Protein 1YMT (pdb70)

Nearest PDB structures (foldseek):
  1ymt-assembly1_A  TM=1.004E+00  e=2.052E-32  Mus musculus
  1yp0-assembly1_A  TM=1.002E+00  e=5.417E-30  Mus musculus
  1zdt-assembly3_B-2  TM=9.795E-01  e=1.139E-28  Homo sapiens
  1yow-assembly1_A  TM=9.836E-01  e=2.755E-27  Homo sapiens
  1zdt-assembly3_A  TM=9.797E-01  e=1.177E-26  Homo sapiens

GO terms:
  GO:0005634 nucleus (C, IDA)
  GO:0000978 RNA polymerase II cis-regulatory region sequence-specific DNA binding (F, IDA)
  GO:0003682 chromatin binding (F, IDA)
  GO:0045893 positive regulation of DNA-templated transcription (P, IDA)
  GO:0045944 positive regulation of transcription by RNA polymerase II (P, IDA)
  GO:0051457 maintenance of protein location in nucleus (P, IDA)
  GO:0006355 regulation of DNA-templated transcription (P, IDA)
  GO:0006357 regulation of transcription by RNA polymerase II (P, IDA)
  GO:0030325 adrenal gland development (P, IGI)
  GO:0030154 cell differentiation (P, IGI)
  GO:0008584 male gonad development (P, IGI)
  GO:0001553 luteinization (P, IMP)
  GO:0042445 hormone metabolic process (P, IMP)
  GO:0009888 tissue development (P, IMP)
  GO:0045944 positive regulation of transcription by RNA polymerase II (P, IMP)
  GO:0030325 adrenal gland development (P, IMP)
  GO:0008584 male gonad development (P, IMP)
  GO:0005515 protein binding (F, IPI)
  GO:0005654 nucleoplasm (C, TAS)
  GO:0090575 RNA polymerase II transcription regulator complex (C, IDA)

CATH classification: 1.10.565.10

Foldseek 3Di:
DDDDDPDADPLLVQLVVLDDDLVVLLVVLVVVQPVADPVQSVLSSLLSVLVVVLVSQCPDDLSVPDDPVQLVVLCLQQSLLLSLLVQLVQQLVVPDLQWGAGSNRDIGGLVSCVVHPDDLVNVLVVLSSVLSVVCNVLVDDPSLSSLVSQLRSLVDQLVVDPPSVSSVVSNVSSLVSNVSNCCVPPVVSPCSSVVVVVSSVSSVVSSVSVLVVVVVCVVVVNHDPPRPVVVSSVD/DDDPVVVVVD

Organism: Mus musculus (NCBI:txid10090)

InterPro domains:
  IPR000536 Nuclear hormone receptor, ligand-binding domain [PF00104] (259-439)
  IPR000536 Nuclear hormone receptor, ligand-binding domain [PS51843] (223-460)
  IPR000536 Nuclear hormone receptor, ligand-binding domain [SM00430] (268-431)
  IPR001628 Zinc finger, nuclear hormone receptor-type [PF00105] (12-79)
  IPR001628 Zinc finger, nuclear hormone receptor-type [PR00047] (13-29)
  IPR001628 Zinc finger, nuclear hormone receptor-type [PR00047] (29-44)
  IPR001628 Zinc finger, nuclear hormone receptor-type [PR00047] (62-70)
  IPR001628 Zinc finger, nuclear hormone receptor-type [PR00047] (70-78)
  IPR001628 Zinc finger, nuclear hormone receptor-type [PS00031] (13-39)
  IPR001628 Zinc finger, nuclear hormone receptor-type [PS51030] (10-85)
  IPR001628 Zinc finger, nuclear hormone receptor-type [SM00399] (10-81)
  IPR001723 Nuclear hormone receptor [PR00398] (74-84)
  IPR001723 Nuclear hormone receptor [PR00398] (269-290)
  IPR001723 Nuclear hormone receptor [PR00398] (290-306)
  IPR001723 Nuclear hormone receptor [PR00398] (362-377)
  IPR001723 Nuclear hormone receptor [PR00398] (419-436)
  IPR013088 Zinc finger, NHR/GATA-type [G3DSA:3.30.50.10] (4-114)
  IPR016355 Nuclear hormone receptor family 5-like [PIRSF002530] (1-462)
  IPR016355 Nuclear hormone receptor family 5-like [PTHR24086] (8-461)
  IPR035500 Nuclear hormone receptor-like domain superfamily [G3DSA:1.10.565.10] (218-462)

Secondary structure (DSSP, 8-state):
---SSS---HHHHHHHHH---HHHHHHHHHHHH-----HHHHHHHHHHHHHHHHHHHHHSTTGGGS-HHHHHHHHHHHHHHHHHHHHHHHHHHH--TTEEE-TTS-EEEHHHHHHH--HHHHHHHHHHHHHHHHHHHTT--HHHHHHHHHHHHT-S-GGGSS-HHHHHHHHHHHHHHHHHHHHHH-TTSTTHHHHHHHHHHHHHHHHHHHHHHHHHHHHTT-SPTT-HHHHHHH-/---HHHHHH-

Sequence (245 aa):
GSSGGPNVPELILQLLQLEPEEDQQVRRARIVGCLQQPAPFSSLLCRMADQTFISSSIVDDWARRRCCMMMVFKELEVVADQMMTLLQNSWSELLVLDHIYRQVQQYGKEDDSSILLVTGQEVEELSTTVAVQAGSSLLHSSSLVLRAQELVLQLHALQLDRQEFVCLKFLLIILFSLDVKFLNNHHSLVKDDAQEKANAALLDDYTLSHYPHSGDDKFQQQLLLSLVEVRRALSSSMMQAKEEYLYHKHLGNNEMPRNNLLIEMLQARRPTILYALLSS

Structure (mmCIF, N/CA/C/O backbone):
data_1YMT
#
_entry.id   1YMT
#
_cell.length_a   73.853
_cell.length_b   73.853
_cell.length_c   117.014
_cell.angle_alpha   90.00
_cell.angle_beta   90.00
_cell.angle_gamma   90.00
#
_symmetry.space_group_name_H-M   'P 41 21 2'
#
loop_
_entity.id
_entity.type
_entity.pdbx_description
1 polymer 'Steroidogenic factor 1'
2 polymer 'Nuclear receptor 0B2'
3 non-polymer '1-CIS-9-OCTADECANOYL-2-CIS-9-HEXADECANOYL PHOSPHATIDYL GLYCEROL'
4 water water
#
loop_
_atom_site.group_PDB
_atom_site.id
_atom_site.type_symbol
_atom_site.label_atom_id
_atom_site.label_alt_id
_atom_site.label_comp_id
_atom_site.label_asym_id
_atom_site.label_entity_id
_atom_site.label_seq_id
_atom_site.pdbx_PDB_ins_code
_atom_site.Cartn_x
_atom_site.Cartn_y
_atom_site.Cartn_z
_atom_site.occupancy
_atom_site.B_iso_or_equiv
_atom_site.auth_seq_id
_atom_site.auth_comp_id
_atom_site.auth_asym_id
_atom_site.auth_atom_id
_atom_site.pdbx_PDB_model_num
ATOM 1 N N . GLY A 1 1 ? 83.486 2.980 40.914 1.00 38.81 217 GLY A N 1
ATOM 2 C CA . GLY A 1 1 ? 84.446 4.082 40.623 1.00 36.16 217 GLY A CA 1
ATOM 3 C C . GLY A 1 1 ? 83.796 5.412 40.931 1.00 39.03 217 GLY A C 1
ATOM 4 O O . GLY A 1 1 ? 82.587 5.501 41.150 1.00 40.75 217 GLY A O 1
ATOM 5 N N . SER A 1 2 ? 84.582 6.470 40.960 1.00 38.40 218 SER A N 1
ATOM 6 C CA . SER A 1 2 ? 84.026 7.770 41.259 1.00 37.42 218 SER A CA 1
ATOM 7 C C . SER A 1 2 ? 85.002 8.786 40.714 1.00 36.10 218 SER A C 1
ATOM 8 O O . SER A 1 2 ? 86.206 8.546 40.727 1.00 35.30 218 SER A O 1
ATOM 11 N N . SER A 1 3 ? 84.466 9.910 40.245 1.00 33.00 219 SER A N 1
ATOM 12 C CA . SER A 1 3 ? 85.259 10.985 39.650 1.00 30.14 219 SER A CA 1
ATOM 13 C C . SER A 1 3 ? 85.815 12.001 40.650 1.00 30.50 219 SER A C 1
ATOM 14 O O . SER A 1 3 ? 85.215 12.242 41.717 1.00 33.27 219 SER A O 1
ATOM 17 N N . GLY A 1 4 ? 86.975 12.565 40.316 1.00 26.89 220 GLY A N 1
ATOM 18 C CA . GLY A 1 4 ? 87.587 13.601 41.137 1.00 30.14 220 GLY A CA 1
ATOM 19 C C . GLY A 1 4 ? 87.937 13.251 42.568 1.00 31.96 220 GLY A C 1
ATOM 20 O O . GLY A 1 4 ? 88.452 12.196 42.855 1.00 28.06 220 GLY A O 1
ATOM 21 N N . GLY A 1 5 ? 87.664 14.155 43.497 1.00 33.54 221 GLY A N 1
ATOM 22 C CA . GLY A 1 5 ? 88.006 13.833 44.870 1.00 33.98 221 GLY A CA 1
ATOM 23 C C . GLY A 1 5 ? 89.504 13.826 45.110 1.00 32.05 221 GLY A C 1
ATOM 24 O O . GLY A 1 5 ? 90.255 14.555 44.468 1.00 31.28 221 GLY A O 1
ATOM 25 N N . PRO A 1 6 ? 89.984 12.988 46.028 1.00 33.71 222 PRO A N 1
ATOM 26 C CA . PRO A 1 6 ? 91.429 13.060 46.208 1.00 33.90 222 PRO A CA 1
ATOM 27 C C . PRO A 1 6 ? 92.214 12.235 45.211 1.00 30.61 222 PRO A C 1
ATOM 28 O O . PRO A 1 6 ? 91.657 11.449 44.441 1.00 28.36 222 PRO A O 1
ATOM 32 N N . ASN A 1 7 ? 93.518 12.457 45.204 1.00 29.22 223 ASN A N 1
ATOM 33 C CA . ASN A 1 7 ? 94.406 11.700 44.360 1.00 20.95 223 ASN A CA 1
ATOM 34 C C . ASN A 1 7 ? 94.232 11.927 42.844 1.00 20.59 223 ASN A C 1
ATOM 35 O O . ASN A 1 7 ? 94.242 10.984 42.081 1.00 21.37 223 ASN A O 1
ATOM 40 N N . VAL A 1 8 ? 94.073 13.180 42.426 1.00 17.95 224 VAL A N 1
ATOM 41 C CA . VAL A 1 8 ? 93.934 13.506 40.975 1.00 15.04 224 VAL A CA 1
ATOM 42 C C . VAL A 1 8 ? 95.274 14.052 40.510 1.00 14.93 224 VAL A C 1
ATOM 43 O O . VAL A 1 8 ? 95.835 14.946 41.119 1.00 15.82 224 VAL A O 1
ATOM 47 N N . PRO A 1 9 ? 95.842 13.561 39.398 1.00 14.57 225 PRO A N 1
ATOM 48 C CA . PRO A 1 9 ? 97.130 14.059 38.921 1.00 13.96 225 PRO A CA 1
ATOM 49 C C . PRO A 1 9 ? 97.085 15.575 38.731 1.00 12.60 225 PRO A C 1
ATOM 50 O O . PRO A 1 9 ? 96.092 16.133 38.244 1.00 13.18 225 PRO A O 1
ATOM 54 N N . GLU A 1 10 ? 98.216 16.193 39.020 1.00 14.22 226 GLU A N 1
ATOM 55 C CA . GLU A 1 10 ? 98.352 17.649 38.880 1.00 13.90 226 GLU A CA 1
ATOM 56 C C . GLU A 1 10 ? 97.929 18.145 37.492 1.00 13.02 226 GLU A C 1
ATOM 57 O O . GLU A 1 10 ? 97.221 19.140 37.402 1.00 12.84 226 GLU A O 1
ATOM 63 N N . LEU A 1 11 ? 98.359 17.473 36.426 1.00 12.95 227 LEU A N 1
ATOM 64 C CA . LEU A 1 11 ? 98.015 17.937 35.083 1.00 12.50 227 LEU A CA 1
ATOM 65 C C . LEU A 1 11 ? 96.519 18.028 34.906 1.00 11.10 227 LEU A C 1
ATOM 66 O O . LEU A 1 11 ? 96.008 18.971 34.307 1.00 11.51 227 LEU A O 1
ATOM 71 N N . ILE A 1 12 ? 95.792 17.034 35.392 1.00 10.41 228 ILE A N 1
ATOM 72 C CA . ILE A 1 12 ? 94.340 17.048 35.266 1.00 10.95 228 ILE A CA 1
ATOM 73 C C . ILE A 1 12 ? 93.692 18.169 36.075 1.00 11.18 228 ILE A C 1
ATOM 74 O O . ILE A 1 12 ? 92.776 18.832 35.606 1.00 11.20 228 ILE A O 1
ATOM 79 N N . LEU A 1 13 ? 94.172 18.366 37.313 1.00 11.96 229 LEU A N 1
ATOM 80 C CA . LEU A 1 13 ? 93.652 19.500 38.112 1.00 12.79 229 LEU A CA 1
ATOM 81 C C . LEU A 1 13 ? 93.893 20.830 37.392 1.00 12.08 229 LEU A C 1
ATOM 82 O O . LEU A 1 13 ? 93.005 21.690 37.415 1.00 13.53 229 LEU A O 1
ATOM 87 N N . GLN A 1 14 ? 95.046 20.974 36.762 1.00 12.16 230 GLN A N 1
ATOM 88 C CA . GLN A 1 14 ? 95.344 22.200 36.032 1.00 12.05 230 GLN A CA 1
ATOM 89 C C . GLN A 1 14 ? 94.426 22.338 34.843 1.00 11.78 230 GLN A C 1
ATOM 90 O O . GLN A 1 14 ? 93.881 23.422 34.566 1.00 12.63 230 GLN A O 1
ATOM 96 N N . LEU A 1 15 ? 94.235 21.238 34.077 1.00 10.28 231 LEU A N 1
ATOM 97 C CA . LEU A 1 15 ? 93.358 21.321 32.909 1.00 10.37 231 LEU A CA 1
ATOM 98 C C . LEU A 1 15 ? 91.930 21.634 33.295 1.00 10.22 231 LEU A C 1
ATOM 99 O O . LEU A 1 15 ? 91.227 22.351 32.560 1.00 11.68 231 LEU A O 1
ATOM 104 N N . LEU A 1 16 ? 91.451 21.138 34.419 1.00 10.75 232 LEU A N 1
ATOM 105 C CA . LEU A 1 16 ? 90.081 21.444 34.816 1.00 11.24 232 LEU A CA 1
ATOM 106 C C . LEU A 1 16 ? 89.928 22.945 35.065 1.00 12.65 232 LEU A C 1
ATOM 107 O O . LEU A 1 16 ? 88.854 23.486 34.798 1.00 14.37 232 LEU A O 1
ATOM 112 N N . GLN A 1 17 ? 90.995 23.587 35.527 1.00 12.48 233 GLN A N 1
ATOM 113 C CA . GLN A 1 17 ? 90.958 25.043 35.781 1.00 13.01 233 GLN A CA 1
ATOM 114 C C . GLN A 1 17 ? 90.881 25.824 34.524 1.00 14.68 233 GLN A C 1
ATOM 115 O O . GLN A 1 17 ? 90.510 27.018 34.551 1.00 17.39 233 GLN A O 1
ATOM 121 N N . LEU A 1 18 ? 91.206 25.233 33.382 1.00 13.43 234 LEU A N 1
ATOM 122 C CA . LEU A 1 18 ? 91.170 25.905 32.095 1.00 15.10 234 LEU A CA 1
ATOM 123 C C . LEU A 1 18 ? 89.981 25.536 31.224 1.00 16.29 234 LEU A C 1
ATOM 124 O O . LEU A 1 18 ? 89.840 26.092 30.126 1.00 17.65 234 LEU A O 1
ATOM 129 N N . GLU A 1 19 ? 89.132 24.605 31.674 1.00 16.05 235 GLU A N 1
ATOM 130 C CA . GLU A 1 19 ? 87.990 24.141 30.877 1.00 17.83 235 GLU A CA 1
ATOM 131 C C . GLU A 1 19 ? 86.689 24.857 31.258 1.00 24.09 235 GLU A C 1
ATOM 132 O O . GLU A 1 19 ? 86.095 24.576 32.312 1.00 23.23 235 GLU A O 1
ATOM 138 N N . PRO A 1 20 ? 86.170 25.696 30.358 1.00 25.21 236 PRO A N 1
ATOM 139 C CA . PRO A 1 20 ? 84.921 26.410 30.641 1.00 27.35 236 PRO A CA 1
ATOM 140 C C . PRO A 1 20 ? 83.745 25.445 30.724 1.00 29.08 236 PRO A C 1
ATOM 141 O O . PRO A 1 20 ? 83.759 24.360 30.111 1.00 22.99 236 PRO A O 1
ATOM 145 N N . GLU A 1 21 ? 82.733 25.809 31.509 1.00 28.84 237 GLU A N 1
ATOM 146 C CA . GLU A 1 21 ? 81.540 24.982 31.618 1.00 29.51 237 GLU A CA 1
ATOM 147 C C . GLU A 1 21 ? 80.810 25.091 30.262 1.00 28.56 237 GLU A C 1
ATOM 148 O O . GLU A 1 21 ? 80.933 26.085 29.568 1.00 24.76 237 GLU A O 1
ATOM 154 N N . GLU A 1 22 ? 80.085 24.050 29.880 1.00 29.91 238 GLU A N 1
ATOM 155 C CA . GLU A 1 22 ? 79.338 24.066 28.618 1.00 26.29 238 GLU A CA 1
ATOM 156 C C . GLU A 1 22 ? 78.445 25.344 28.486 1.00 29.78 238 GLU A C 1
ATOM 157 O O . GLU A 1 22 ? 78.425 26.027 27.435 1.00 27.29 238 GLU A O 1
ATOM 163 N N . ASP A 1 23 ? 77.754 25.699 29.581 1.00 31.45 239 ASP A N 1
ATOM 164 C CA . ASP A 1 23 ? 76.873 26.879 29.563 1.00 31.11 239 ASP A CA 1
ATOM 165 C C . ASP A 1 23 ? 77.564 28.161 29.118 1.00 27.55 239 ASP A C 1
ATOM 166 O O . ASP A 1 23 ? 76.989 28.993 28.420 1.00 28.74 239 ASP A O 1
ATOM 171 N N A GLN A 1 24 ? 78.820 28.331 29.509 0.50 26.56 240 GLN A N 1
ATOM 172 N N B GLN A 1 24 ? 78.819 28.311 29.506 0.50 27.50 240 GLN A N 1
ATOM 173 C CA A GLN A 1 24 ? 79.588 29.515 29.117 0.50 22.20 240 GLN A CA 1
ATOM 174 C CA B GLN A 1 24 ? 79.610 29.482 29.140 0.50 24.07 240 GLN A CA 1
ATOM 175 C C A GLN A 1 24 ? 80.046 29.514 27.644 0.50 25.20 240 GLN A C 1
ATOM 176 C C B GLN A 1 24 ? 80.047 29.506 27.660 0.50 26.22 240 GLN A C 1
ATOM 177 O O A GLN A 1 24 ? 80.154 30.563 27.005 0.50 24.86 240 GLN A O 1
ATOM 178 O O B GLN A 1 24 ? 80.129 30.561 27.033 0.50 25.83 240 GLN A O 1
ATOM 189 N N . VAL A 1 25 ? 80.363 28.349 27.101 1.00 26.79 241 VAL A N 1
ATOM 190 C CA . VAL A 1 25 ? 80.765 28.328 25.690 1.00 28.46 241 VAL A CA 1
ATOM 191 C C . VAL A 1 25 ? 79.520 28.617 24.819 1.00 21.66 241 VAL A C 1
ATOM 192 O O . VAL A 1 25 ? 79.580 29.309 23.820 1.00 21.26 241 VAL A O 1
ATOM 196 N N A ARG A 1 26 ? 78.401 28.032 25.232 0.50 21.94 242 ARG A N 1
ATOM 197 N N B ARG A 1 26 ? 78.402 28.032 25.225 0.50 22.38 242 ARG A N 1
ATOM 198 C CA A ARG A 1 26 ? 77.109 28.201 24.550 0.50 19.79 242 ARG A CA 1
ATOM 199 C CA B ARG A 1 26 ? 77.131 28.218 24.517 0.50 20.70 242 ARG A CA 1
ATOM 200 C C A ARG A 1 26 ? 76.807 29.690 24.403 0.50 21.49 242 ARG A C 1
ATOM 201 C C B ARG A 1 26 ? 76.811 29.701 24.397 0.50 21.86 242 ARG A C 1
ATOM 202 O O A ARG A 1 26 ? 76.557 30.196 23.316 0.50 21.78 242 ARG A O 1
ATOM 203 O O B ARG A 1 26 ? 76.548 30.216 23.317 0.50 22.04 242 ARG A O 1
ATOM 218 N N . ALA A 1 27 ? 76.849 30.396 25.529 1.00 23.40 243 ALA A N 1
ATOM 219 C CA . ALA A 1 27 ? 76.551 31.823 25.522 1.00 26.76 243 ALA A CA 1
ATOM 220 C C . ALA A 1 27 ? 77.489 32.577 24.591 1.00 24.75 243 ALA A C 1
ATOM 221 O O . ALA A 1 27 ? 77.086 33.411 23.796 1.00 26.31 243 ALA A O 1
ATOM 223 N N . ARG A 1 28 ? 78.767 32.241 24.666 1.00 28.70 244 ARG A N 1
ATOM 224 C CA . ARG A 1 28 ? 79.726 32.900 23.812 1.00 29.83 244 ARG A CA 1
ATOM 225 C C . ARG A 1 28 ? 79.461 32.677 22.298 1.00 31.17 244 ARG A C 1
ATOM 226 O O . ARG A 1 28 ? 79.504 33.607 21.508 1.00 29.52 244 ARG A O 1
ATOM 234 N N . ILE A 1 29 ? 79.191 31.436 21.890 1.00 26.44 245 ILE A N 1
ATOM 235 C CA . ILE A 1 29 ? 78.962 31.179 20.479 1.00 26.08 245 ILE A CA 1
ATOM 236 C C . ILE A 1 29 ? 77.639 31.694 19.954 1.00 25.80 245 ILE A C 1
ATOM 237 O O . ILE A 1 29 ? 77.570 32.174 18.832 1.00 27.64 245 ILE A O 1
ATOM 242 N N . VAL A 1 30 ? 76.588 31.575 20.756 1.00 25.21 246 VAL A N 1
ATOM 243 C CA . VAL A 1 30 ? 75.283 32.105 20.372 1.00 28.28 246 VAL A CA 1
ATOM 244 C C . VAL A 1 30 ? 75.474 33.617 20.153 1.00 29.11 246 VAL A C 1
ATOM 245 O O . VAL A 1 30 ? 74.962 34.166 19.208 1.00 29.23 246 VAL A O 1
ATOM 249 N N . GLY A 1 31 ? 76.276 34.243 21.009 1.00 30.41 247 GLY A N 1
ATOM 250 C CA . GLY A 1 31 ? 76.539 35.667 20.866 1.00 32.78 247 GLY A CA 1
ATOM 251 C C . GLY A 1 31 ? 77.296 35.962 19.582 1.00 35.17 247 GLY A C 1
ATOM 252 O O . GLY A 1 31 ? 76.912 36.860 18.832 1.00 37.19 247 GLY A O 1
ATOM 253 N N . CYS A 1 32 ? 78.369 35.212 19.313 1.00 34.86 248 CYS A N 1
ATOM 254 C CA . CYS A 1 32 ? 79.159 35.439 18.096 1.00 34.00 248 CYS A CA 1
ATOM 255 C C . CYS A 1 32 ? 78.335 35.178 16.822 1.00 34.40 248 CYS A C 1
ATOM 256 O O . CYS A 1 32 ? 78.636 35.739 15.779 1.00 37.88 248 CYS A O 1
ATOM 259 N N . LEU A 1 33 ? 77.297 34.340 16.896 1.00 33.39 249 LEU A N 1
ATOM 260 C CA . LEU A 1 33 ? 76.491 34.015 15.706 1.00 32.25 249 LEU A CA 1
ATOM 261 C C . LEU A 1 33 ? 75.365 34.947 15.263 1.00 35.23 249 LEU A C 1
ATOM 262 O O . LEU A 1 33 ? 75.145 35.122 14.057 1.00 37.23 249 LEU A O 1
ATOM 267 N N . GLN A 1 34 ? 74.629 35.509 16.218 1.00 35.03 250 GLN A N 1
ATOM 268 C CA . GLN A 1 34 ? 73.512 36.396 15.889 1.00 33.89 250 GLN A CA 1
ATOM 269 C C . GLN A 1 34 ? 74.019 37.820 15.727 1.00 35.31 250 GLN A C 1
ATOM 270 O O . GLN A 1 34 ? 75.057 38.172 16.300 1.00 38.23 250 GLN A O 1
ATOM 276 N N . GLN A 1 43 ? 61.905 23.341 10.206 1.00 35.88 259 GLN A N 1
ATOM 277 C CA . GLN A 1 43 ? 62.317 23.701 8.853 1.00 33.07 259 GLN A CA 1
ATOM 278 C C . GLN A 1 43 ? 63.641 23.007 8.499 1.00 32.47 259 GLN A C 1
ATOM 279 O O . GLN A 1 43 ? 64.217 22.232 9.302 1.00 35.08 259 GLN A O 1
ATOM 285 N N . PRO A 1 44 ? 64.145 23.275 7.284 1.00 29.87 260 PRO A N 1
ATOM 286 C CA . PRO A 1 44 ? 65.410 22.678 6.863 1.00 30.75 260 PRO A CA 1
ATOM 287 C C . PRO A 1 44 ? 66.506 23.194 7.795 1.00 30.38 260 PRO A C 1
ATOM 288 O O . PRO A 1 44 ? 66.435 24.308 8.323 1.00 27.25 260 PRO A O 1
ATOM 292 N N . ALA A 1 45 ? 67.547 22.386 7.963 1.00 30.18 261 ALA A N 1
ATOM 293 C CA . ALA A 1 45 ? 68.670 22.798 8.803 1.00 31.20 261 ALA A CA 1
ATOM 294 C C . ALA A 1 45 ? 69.376 23.955 8.059 1.00 31.50 261 ALA A C 1
ATOM 295 O O . ALA A 1 45 ? 69.566 23.903 6.840 1.00 29.10 261 ALA A O 1
ATOM 297 N N . PRO A 1 46 ? 69.744 25.020 8.782 1.00 29.21 262 PRO A N 1
ATOM 298 C CA . PRO A 1 46 ? 70.429 26.177 8.158 1.00 30.63 262 PRO A CA 1
ATOM 299 C C . PRO A 1 46 ? 71.924 25.862 7.996 1.00 26.11 262 PRO A C 1
ATOM 300 O O . PRO A 1 46 ? 72.711 26.147 8.910 1.00 23.82 262 PRO A O 1
ATOM 304 N N . PHE A 1 47 ? 72.289 25.283 6.857 1.00 25.51 263 PHE A N 1
ATOM 305 C CA . PHE A 1 47 ? 73.660 24.841 6.560 1.00 24.10 263 PHE A CA 1
ATOM 306 C C . PHE A 1 47 ? 74.790 25.845 6.817 1.00 23.34 263 PHE A C 1
ATOM 307 O O . PHE A 1 47 ? 75.773 25.514 7.523 1.00 19.46 263 PHE A O 1
ATOM 315 N N A SER A 1 48 ? 74.696 27.050 6.261 0.50 21.00 264 SER A N 1
ATOM 316 N N B SER A 1 48 ? 74.675 27.054 6.270 0.50 21.34 264 SER A N 1
ATOM 317 C CA A SER A 1 48 ? 75.754 28.030 6.479 0.50 20.86 264 SER A CA 1
ATOM 318 C CA B SER A 1 48 ? 75.712 28.060 6.477 0.50 21.80 264 SER A CA 1
ATOM 319 C C A SER A 1 48 ? 75.822 28.443 7.959 0.50 20.14 264 SER A C 1
ATOM 320 C C B SER A 1 48 ? 75.814 28.450 7.953 0.50 20.41 264 SER A C 1
ATOM 321 O O A SER A 1 48 ? 76.915 28.707 8.476 0.50 20.01 264 SER A O 1
ATOM 322 O O B SER A 1 48 ? 76.916 28.693 8.460 0.50 20.30 264 SER A O 1
ATOM 327 N N . LEU A 1 49 ? 74.690 28.504 8.655 1.00 20.50 265 LEU A N 1
ATOM 328 C CA . LEU A 1 49 ? 74.739 28.856 10.058 1.00 20.68 265 LEU A CA 1
ATOM 329 C C . LEU A 1 49 ? 75.452 27.748 10.848 1.00 18.61 265 LEU A C 1
ATOM 330 O O . LEU A 1 49 ? 76.207 28.056 11.793 1.00 17.71 265 LEU A O 1
ATOM 335 N N . LEU A 1 50 ? 75.231 26.493 10.472 1.00 17.77 266 LEU A N 1
ATOM 336 C CA . LEU A 1 50 ? 75.867 25.386 11.168 1.00 16.02 266 LEU A CA 1
ATOM 337 C C . LEU A 1 50 ? 77.357 25.379 10.871 1.00 16.16 266 LEU A C 1
ATOM 338 O O . LEU A 1 50 ? 78.179 25.043 11.735 1.00 13.82 266 LEU A O 1
ATOM 343 N N . CYS A 1 51 ? 77.749 25.780 9.675 1.00 14.90 267 CYS A N 1
ATOM 344 C CA . CYS A 1 51 ? 79.167 25.885 9.349 1.00 15.53 267 CYS A CA 1
ATOM 345 C C . CYS A 1 51 ? 79.774 26.990 10.203 1.00 14.95 267 CYS A C 1
ATOM 346 O O . CYS A 1 51 ? 80.909 26.829 10.721 1.00 14.43 267 CYS A O 1
ATOM 349 N N . ARG A 1 52 ? 79.075 28.120 10.371 1.00 14.64 268 ARG A N 1
ATOM 350 C CA . ARG A 1 52 ? 79.636 29.178 11.187 1.00 14.44 268 ARG A CA 1
ATOM 351 C C . ARG A 1 52 ? 79.730 28.725 12.642 1.00 13.07 268 ARG A C 1
ATOM 352 O O . ARG A 1 52 ? 80.685 29.078 13.355 1.00 14.39 268 ARG A O 1
ATOM 360 N N . MET A 1 53 ? 78.749 27.947 13.103 1.00 13.43 269 MET A N 1
ATOM 361 C CA . MET A 1 53 ? 78.763 27.412 14.453 1.00 12.57 269 MET A CA 1
ATOM 362 C C . MET A 1 53 ? 79.974 26.504 14.677 1.00 12.07 269 MET A C 1
ATOM 363 O O . MET A 1 53 ? 80.635 26.619 15.722 1.00 11.97 269 MET A O 1
ATOM 368 N N . ALA A 1 54 ? 80.284 25.664 13.710 1.00 12.43 270 ALA A N 1
ATOM 369 C CA . ALA A 1 54 ? 81.458 24.775 13.853 1.00 11.20 270 ALA A CA 1
ATOM 370 C C . ALA A 1 54 ? 82.765 25.584 13.853 1.00 11.20 270 ALA A C 1
ATOM 371 O O . ALA A 1 54 ? 83.678 25.303 14.622 1.00 11.21 270 ALA A O 1
ATOM 373 N N . ASP A 1 55 ? 82.841 26.618 12.990 1.00 11.20 271 ASP A N 1
ATOM 374 C CA . ASP A 1 55 ? 84.008 27.508 12.987 1.00 11.55 271 ASP A CA 1
ATOM 375 C C . ASP A 1 55 ? 84.178 28.178 14.351 1.00 11.49 271 ASP A C 1
ATOM 376 O O . ASP A 1 55 ? 85.289 28.223 14.877 1.00 11.59 271 ASP A O 1
ATOM 381 N N . GLN A 1 56 ? 83.083 28.659 14.930 1.00 11.42 272 GLN A N 1
ATOM 382 C CA . GLN A 1 56 ? 83.175 29.327 16.224 1.00 11.60 272 GLN A CA 1
ATOM 383 C C . GLN A 1 56 ? 83.558 28.368 17.314 1.00 11.78 272 GLN A C 1
ATOM 384 O O . GLN A 1 56 ? 84.225 28.728 18.269 1.00 11.53 272 GLN A O 1
ATOM 390 N N . THR A 1 57 ? 83.132 27.110 17.181 1.00 10.92 273 THR A N 1
ATOM 391 C CA . THR A 1 57 ? 83.530 26.105 18.174 1.00 10.12 273 THR A CA 1
ATOM 392 C C . THR A 1 57 ? 85.054 25.890 18.067 1.00 10.05 273 THR A C 1
ATOM 393 O O . THR A 1 57 ? 85.735 25.798 19.083 1.00 10.46 273 THR A O 1
ATOM 397 N N . PHE A 1 58 ? 85.589 25.822 16.858 1.00 9.93 274 PHE A N 1
ATOM 398 C CA . PHE A 1 58 ? 87.026 25.681 16.744 1.00 9.52 274 PHE A CA 1
ATOM 399 C C . PHE A 1 58 ? 87.753 26.913 17.297 1.00 10.16 274 PHE A C 1
ATOM 400 O O . PHE A 1 58 ? 88.795 26.762 17.918 1.00 10.04 274 PHE A O 1
ATOM 408 N N . ILE A 1 59 ? 87.215 28.116 17.070 1.00 11.33 275 ILE A N 1
ATOM 409 C CA . ILE A 1 59 ? 87.850 29.316 17.644 1.00 11.14 275 ILE A CA 1
ATOM 410 C C . ILE A 1 59 ? 87.914 29.168 19.179 1.00 11.08 275 ILE A C 1
ATOM 411 O O . ILE A 1 59 ? 88.927 29.502 19.807 1.00 12.00 275 ILE A O 1
ATOM 416 N N A SER A 1 60 ? 86.841 28.666 19.774 0.33 11.10 276 SER A N 1
ATOM 417 N N B SER A 1 60 ? 86.846 28.671 19.792 0.33 11.02 276 SER A N 1
ATOM 418 N N C SER A 1 60 ? 86.850 28.668 19.796 0.33 11.13 276 SER A N 1
ATOM 419 C CA A SER A 1 60 ? 86.806 28.455 21.218 0.33 12.10 276 SER A CA 1
ATOM 420 C CA B SER A 1 60 ? 86.860 28.476 21.242 0.33 12.03 276 SER A CA 1
ATOM 421 C CA C SER A 1 60 ? 86.881 28.495 21.249 0.33 12.23 276 SER A CA 1
ATOM 422 C C A SER A 1 60 ? 87.876 27.445 21.654 0.33 10.92 276 SER A C 1
ATOM 423 C C B SER A 1 60 ? 87.915 27.452 21.654 0.33 11.15 276 SER A C 1
ATOM 424 C C C SER A 1 60 ? 87.923 27.453 21.656 0.33 11.40 276 SER A C 1
ATOM 425 O O A SER A 1 60 ? 88.498 27.604 22.722 0.33 12.39 276 SER A O 1
ATOM 426 O O B SER A 1 60 ? 88.559 27.600 22.707 0.33 12.28 276 SER A O 1
ATOM 427 O O C SER A 1 60 ? 88.567 27.590 22.711 0.33 12.35 276 SER A O 1
ATOM 434 N N . ILE A 1 61 ? 88.104 26.415 20.831 1.00 11.26 277 ILE A N 1
ATOM 435 C CA . ILE A 1 61 ? 89.131 25.411 21.117 1.00 11.66 277 ILE A CA 1
ATOM 436 C C . ILE A 1 61 ? 90.529 26.025 20.998 1.00 10.01 277 ILE A C 1
ATOM 437 O O . ILE A 1 61 ? 91.420 25.732 21.802 1.00 10.86 277 ILE A O 1
ATOM 442 N N . VAL A 1 62 ? 90.735 26.884 19.991 1.00 10.20 278 VAL A N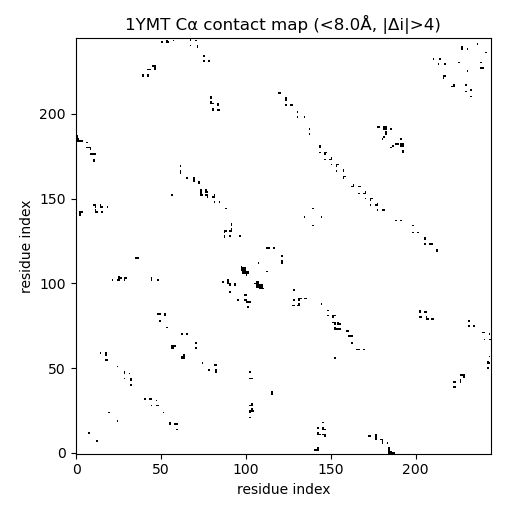 1
ATOM 443 C CA . VAL A 1 62 ? 92.035 27.539 19.859 1.00 11.16 278 VAL A CA 1
ATOM 444 C C . VAL A 1 62 ? 92.285 28.455 21.086 1.00 11.08 278 VAL A C 1
ATOM 445 O O . VAL A 1 62 ? 93.406 28.489 21.593 1.00 12.18 278 VAL A O 1
ATOM 449 N N A ASP A 1 63 ? 91.238 29.113 21.584 0.50 11.18 279 ASP A N 1
ATOM 450 N N B ASP A 1 63 ? 91.258 29.136 21.573 0.50 10.64 279 ASP A N 1
ATOM 451 C CA A ASP A 1 63 ? 91.399 29.973 22.779 0.50 11.87 279 ASP A CA 1
ATOM 452 C CA B ASP A 1 63 ? 91.467 29.985 22.765 0.50 10.40 279 ASP A CA 1
ATOM 453 C C A ASP A 1 63 ? 91.806 29.123 23.965 0.50 12.38 279 ASP A C 1
ATOM 454 C C B AS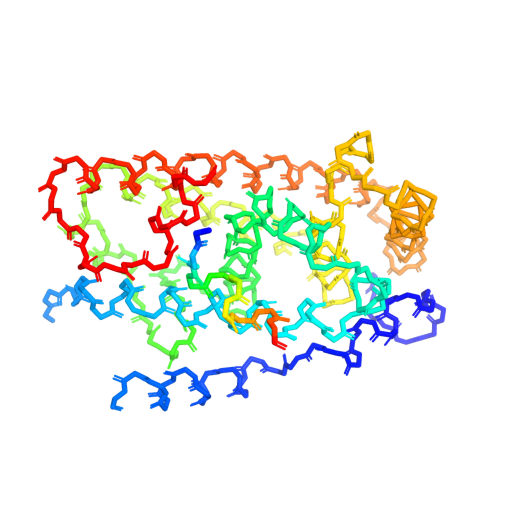P A 1 63 ? 91.781 29.138 23.996 0.50 11.76 279 ASP A C 1
ATOM 455 O O A ASP A 1 63 ? 92.702 29.526 24.737 0.50 13.50 279 ASP A O 1
ATOM 456 O O B ASP A 1 63 ? 92.564 29.572 24.859 0.50 13.62 279 ASP A O 1
ATOM 465 N N . TRP A 1 64 ? 91.201 27.938 24.122 1.00 11.67 280 TRP A N 1
ATOM 466 C CA . TRP A 1 64 ? 91.564 27.019 25.202 1.00 11.08 280 TRP A CA 1
ATOM 467 C C . TRP A 1 64 ? 93.042 26.599 25.031 1.00 11.27 280 TRP A C 1
ATOM 468 O O . TRP A 1 64 ? 93.838 26.650 25.988 1.00 11.69 280 TRP A O 1
ATOM 479 N N . ALA A 1 65 ? 93.449 26.216 23.818 1.00 10.82 281 ALA A N 1
ATOM 480 C CA . ALA A 1 65 ? 94.809 25.759 23.624 1.00 11.40 281 ALA A CA 1
ATOM 481 C C . ALA A 1 65 ? 95.820 26.832 23.980 1.00 12.63 281 ALA A C 1
ATOM 482 O O . ALA A 1 65 ? 96.846 26.550 24.606 1.00 12.32 281 ALA A O 1
ATOM 484 N N A ARG A 1 66 ? 95.516 28.059 23.572 0.50 12.67 282 ARG A N 1
ATOM 485 N N B ARG A 1 66 ? 95.545 28.060 23.554 0.50 12.97 282 ARG A N 1
ATOM 486 C CA A ARG A 1 66 ? 96.364 29.224 23.854 0.50 14.08 282 ARG A CA 1
ATOM 487 C CA B ARG A 1 66 ? 96.441 29.190 23.842 0.50 14.31 282 ARG A CA 1
ATOM 488 C C A ARG A 1 66 ? 96.679 29.376 25.326 0.50 13.40 282 ARG A C 1
ATOM 489 C C B ARG A 1 66 ? 96.684 29.388 25.333 0.50 13.86 282 ARG A C 1
ATOM 490 O O A ARG A 1 66 ? 97.778 29.873 25.688 0.50 16.73 282 ARG A O 1
ATOM 491 O O B ARG A 1 66 ? 97.746 29.940 25.717 0.50 15.80 282 ARG A O 1
ATOM 506 N N . ARG A 1 67 ? 95.733 29.030 26.184 1.00 13.77 283 ARG A N 1
ATOM 507 C CA . ARG A 1 67 ? 95.927 29.167 27.633 1.00 15.58 283 ARG A CA 1
ATOM 508 C C . ARG A 1 67 ? 96.568 27.963 28.313 1.00 15.05 283 ARG A C 1
ATOM 509 O O . ARG A 1 67 ? 96.967 28.012 29.472 1.00 14.17 283 ARG A O 1
ATOM 517 N N A CYS A 1 68 ? 96.657 26.816 27.620 0.50 13.16 284 CYS A N 1
ATOM 518 N N B CYS A 1 68 ? 96.657 26.816 27.620 0.50 13.16 284 CYS A N 1
ATOM 519 C CA A CYS A 1 68 ? 97.187 25.613 28.257 0.50 11.55 284 CYS A CA 1
ATOM 520 C CA B CYS A 1 68 ? 97.187 25.613 28.257 0.50 11.55 284 CYS A CA 1
ATOM 521 C C A CYS A 1 68 ? 98.629 25.638 28.580 0.50 12.47 284 CYS A C 1
ATOM 522 C C B CYS A 1 68 ? 98.629 25.638 28.580 0.50 12.47 284 CYS A C 1
ATOM 523 O O A CYS A 1 68 ? 99.446 26.203 27.854 0.50 12.53 284 CYS A O 1
ATOM 524 O O B CYS A 1 68 ? 99.446 26.203 27.854 0.50 12.53 284 CYS A O 1
ATOM 529 N N A MET A 1 69 ? 98.950 24.907 29.641 0.33 13.12 285 MET A N 1
ATOM 530 N N B MET A 1 69 ? 98.950 24.907 29.641 0.33 13.12 285 MET A N 1
ATOM 531 N N C MET A 1 69 ? 98.950 24.907 29.641 0.33 13.12 285 MET A N 1
ATOM 532 C CA A MET A 1 69 ? 100.314 24.719 30.033 0.33 13.82 285 MET A CA 1
ATOM 533 C CA B MET A 1 69 ? 100.314 24.719 30.033 0.33 13.82 285 MET A CA 1
ATOM 534 C CA C MET A 1 69 ? 100.284 24.680 30.026 0.33 15.36 285 MET A CA 1
ATOM 535 C C A MET A 1 69 ? 100.995 24.083 28.817 0.33 14.13 285 MET A C 1
ATOM 536 C C B MET A 1 69 ? 100.995 24.083 28.817 0.33 14.13 285 MET A C 1
ATOM 537 C C C MET A 1 69 ? 100.995 24.083 28.817 0.33 14.13 285 MET A C 1
ATOM 538 O O A MET A 1 69 ? 100.357 23.362 28.008 0.33 14.46 285 MET A O 1
ATOM 539 O O B MET A 1 69 ? 100.357 23.362 28.008 0.33 14.46 285 MET A O 1
ATOM 540 O O C MET A 1 69 ? 100.357 23.362 28.008 0.33 14.46 285 MET A O 1
ATOM 553 N N . VAL A 1 70 ? 102.287 24.352 28.716 1.00 15.90 286 VAL A N 1
ATOM 554 C CA . VAL A 1 70 ? 103.156 23.882 27.636 1.00 14.90 286 VAL A CA 1
ATOM 555 C C . VAL A 1 70 ? 102.819 24.593 26.329 1.00 14.38 286 VAL A C 1
ATOM 556 O O . VAL A 1 70 ? 103.654 25.311 25.759 1.00 15.13 286 VAL A O 1
ATOM 560 N N . PHE A 1 71 ? 101.596 24.458 25.821 1.00 13.42 287 PHE A N 1
ATOM 561 C CA . PHE A 1 71 ? 101.254 25.070 24.547 1.00 13.67 287 PHE A CA 1
ATOM 562 C C . PHE A 1 71 ? 101.558 26.576 24.581 1.00 13.21 287 PHE A C 1
ATOM 563 O O . PHE A 1 71 ? 102.054 27.147 23.594 1.00 13.19 287 PHE A O 1
ATOM 571 N N . LYS A 1 72 ? 101.234 27.230 25.703 1.00 13.82 288 LYS A N 1
ATOM 572 C CA . LYS A 1 72 ? 101.422 28.680 25.845 1.00 14.04 288 LYS A CA 1
ATOM 573 C C . LYS A 1 72 ? 102.899 29.069 25.817 1.00 16.07 288 LYS A C 1
ATOM 574 O O . LYS A 1 72 ? 103.184 30.267 25.613 1.00 19.96 288 LYS A O 1
ATOM 580 N N . GLU A 1 73 ? 103.814 28.122 26.012 1.00 16.40 289 GLU A N 1
ATOM 581 C CA . GLU A 1 73 ? 105.256 28.419 25.953 1.00 17.74 289 GLU A CA 1
ATOM 582 C C . GLU A 1 73 ? 105.870 28.191 24.573 1.00 20.43 289 GLU A C 1
ATOM 583 O O . GLU A 1 73 ? 107.060 28.481 24.360 1.00 22.33 289 GLU A O 1
ATOM 589 N N . LEU A 1 74 ? 105.100 27.645 23.631 1.00 16.06 290 LEU A N 1
ATOM 590 C CA . LEU A 1 74 ? 105.622 27.361 22.299 1.00 15.39 290 LEU A CA 1
ATOM 591 C C . LEU A 1 74 ? 105.536 28.552 21.379 1.00 16.45 290 LEU A C 1
ATOM 592 O O . LEU A 1 74 ? 104.667 29.407 21.527 1.00 18.54 290 LEU A O 1
ATOM 597 N N . GLU A 1 75 ? 106.469 28.612 20.428 1.00 16.61 291 GLU A N 1
ATOM 598 C CA . GLU A 1 75 ? 106.417 29.641 19.409 1.00 18.84 291 GLU A CA 1
ATOM 599 C C . GLU A 1 75 ? 105.224 29.357 18.486 1.00 15.71 291 GLU A C 1
ATOM 600 O O . GLU A 1 75 ? 104.735 28.206 18.393 1.00 15.12 291 GLU A O 1
ATOM 606 N N A VAL A 1 76 ? 104.787 30.371 17.767 0.50 15.04 292 VAL A N 1
ATOM 607 N N B VAL A 1 76 ? 104.779 30.369 17.770 0.50 15.12 292 VAL A N 1
ATOM 608 C CA A VAL A 1 76 ? 103.639 30.256 16.911 0.50 14.86 292 VAL A CA 1
ATOM 609 C CA B VAL A 1 76 ? 103.631 30.235 16.916 0.50 14.98 292 VAL A CA 1
ATOM 610 C C A VAL A 1 76 ? 103.735 29.171 15.862 0.50 14.91 292 VAL A C 1
ATOM 611 C C B VAL A 1 76 ? 103.732 29.168 15.856 0.50 15.14 292 VAL A C 1
ATOM 612 O O A VAL A 1 76 ? 102.724 28.528 15.573 0.50 15.66 292 VAL A O 1
ATOM 613 O O B VAL A 1 76 ? 102.719 28.537 15.547 0.50 15.66 292 VAL A O 1
ATOM 620 N N . ALA A 1 77 ? 104.916 28.917 15.293 1.00 15.66 293 ALA A N 1
ATOM 621 C CA . ALA A 1 77 ? 105.026 27.902 14.259 1.00 14.89 293 ALA A CA 1
ATOM 622 C C . ALA A 1 77 ? 104.690 26.528 14.869 1.00 13.49 293 ALA A C 1
ATOM 62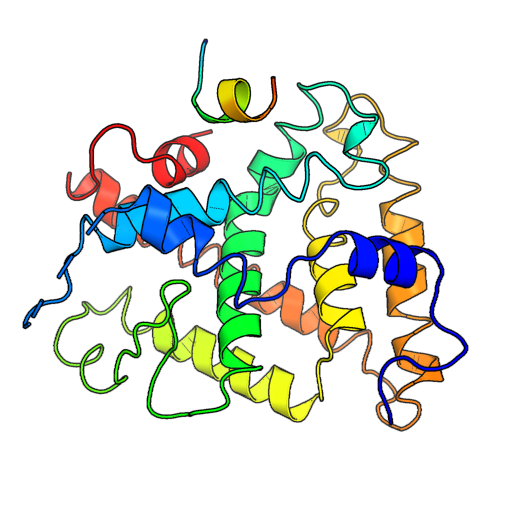3 O O . ALA A 1 77 ? 103.984 25.727 14.226 1.00 14.34 293 ALA A O 1
ATOM 625 N N . ASP A 1 78 ? 105.199 26.251 16.067 1.00 13.04 294 ASP A N 1
ATOM 626 C CA . ASP A 1 78 ? 104.885 24.973 16.715 1.00 13.76 294 ASP A CA 1
ATOM 627 C C . ASP A 1 78 ? 103.388 24.916 17.091 1.00 13.59 294 ASP A C 1
ATOM 628 O O . ASP A 1 78 ? 102.753 23.855 16.900 1.00 11.81 294 ASP A O 1
ATOM 633 N N . GLN A 1 79 ? 102.827 26.022 17.573 1.00 12.04 295 GLN A N 1
ATOM 634 C CA . GLN A 1 79 ? 101.416 26.033 17.918 1.00 12.38 295 GLN A CA 1
ATOM 635 C C . GLN A 1 79 ? 100.571 25.731 16.687 1.00 12.59 295 GLN A C 1
ATOM 636 O O . GLN A 1 79 ? 99.589 24.965 16.748 1.00 12.24 295 GLN A O 1
ATOM 642 N N A MET A 1 80 ? 100.893 26.333 15.545 0.50 12.71 296 MET A N 1
ATOM 643 N N B MET A 1 80 ? 100.910 26.319 15.549 0.50 12.45 296 MET A N 1
ATOM 644 C CA A MET A 1 80 ? 100.117 26.100 14.337 0.50 11.86 296 MET A CA 1
ATOM 645 C CA B MET A 1 80 ? 100.141 26.101 14.345 0.50 11.09 296 MET A CA 1
ATOM 646 C C A MET A 1 80 ? 100.215 24.658 13.897 0.50 12.83 296 MET A C 1
ATOM 647 C C B MET A 1 80 ? 100.221 24.665 13.893 0.50 12.46 296 MET A C 1
ATOM 648 O O A MET A 1 80 ? 99.216 24.072 13.522 0.50 13.08 296 MET A O 1
ATOM 649 O O B MET A 1 80 ? 99.215 24.087 13.516 0.50 12.94 296 MET A O 1
ATOM 658 N N . THR A 1 81 ? 101.419 24.089 13.906 1.00 12.24 297 THR A N 1
ATOM 659 C CA . THR A 1 81 ? 101.556 22.715 13.480 1.00 11.45 297 THR A CA 1
ATOM 660 C C . THR A 1 81 ? 100.743 21.768 14.375 1.00 11.31 297 THR A C 1
ATOM 661 O O . THR A 1 81 ? 100.120 20.824 13.869 1.00 11.10 297 THR A O 1
ATOM 665 N N . LEU A 1 82 ? 100.781 22.003 15.679 1.00 10.88 298 LEU A N 1
ATOM 666 C CA . LEU A 1 82 ? 99.991 21.147 16.576 1.00 10.93 298 LEU A CA 1
ATOM 667 C C . LEU A 1 82 ? 98.497 21.246 16.259 1.00 10.29 298 LEU A C 1
ATOM 668 O O . LEU A 1 82 ? 97.816 20.216 16.194 1.00 10.21 298 LEU A O 1
ATOM 673 N N . LEU A 1 83 ? 97.990 22.468 16.064 1.00 9.84 299 LEU A N 1
ATOM 674 C CA . LEU A 1 83 ? 96.563 22.625 15.783 1.00 11.01 299 LEU A CA 1
ATOM 675 C C . LEU A 1 83 ? 96.207 22.089 14.406 1.00 11.75 299 LEU A C 1
ATOM 676 O O . LEU A 1 83 ? 95.095 21.553 14.196 1.00 11.16 299 LEU A O 1
ATOM 681 N N . GLN A 1 84 ? 97.121 22.203 13.438 1.00 11.32 300 GLN A N 1
ATOM 682 C CA . GLN A 1 84 ? 96.882 21.665 12.111 1.00 11.11 300 GLN A CA 1
ATOM 683 C C . GLN A 1 84 ? 96.760 20.154 12.139 1.00 11.67 300 GLN A C 1
ATOM 684 O O . GLN A 1 84 ? 96.081 19.587 11.267 1.00 12.84 300 GLN A O 1
ATOM 690 N N . ASN A 1 85 ? 97.364 19.493 13.106 1.00 11.68 301 ASN A N 1
ATOM 691 C CA . ASN A 1 85 ? 97.285 18.045 13.229 1.00 10.94 301 ASN A CA 1
ATOM 692 C C . ASN A 1 85 ? 96.155 17.572 14.101 1.00 12.80 301 ASN A C 1
ATOM 693 O O . ASN A 1 85 ? 95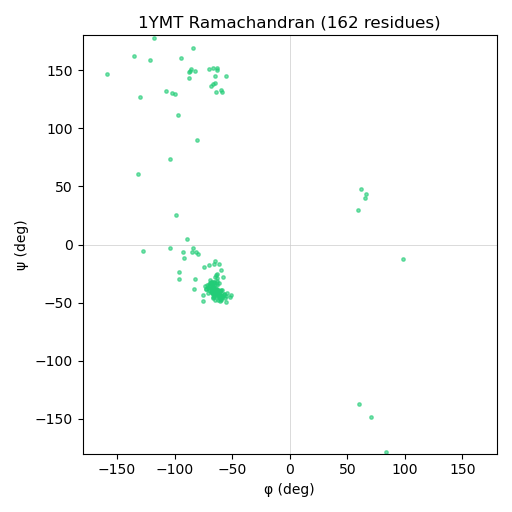.879 16.383 14.074 1.00 16.43 301 ASN A O 1
ATOM 698 N N . SER A 1 86 ? 95.488 18.452 14.852 1.00 10.46 302 SER A N 1
ATOM 699 C CA . SER A 1 86 ? 94.499 18.011 15.841 1.00 10.46 302 SER A CA 1
ATOM 700 C C . SER A 1 86 ? 93.145 18.647 15.747 1.00 9.88 302 SER A C 1
ATOM 701 O O . SER A 1 86 ? 92.241 18.250 16.480 1.00 10.40 302 SER A O 1
ATOM 704 N N . TRP A 1 87 ? 92.953 19.633 14.873 1.00 9.61 303 TRP A N 1
ATOM 705 C CA . TRP A 1 87 ? 91.697 20.375 14.848 1.00 9.50 303 TRP A CA 1
ATOM 706 C C . TRP A 1 87 ? 90.456 19.515 14.692 1.00 9.04 303 TRP A C 1
ATOM 707 O O . TRP A 1 87 ? 89.452 19.716 15.395 1.00 9.25 303 TRP A O 1
ATOM 718 N N . SER A 1 88 ? 90.506 18.558 13.782 1.00 8.71 304 SER A N 1
ATOM 719 C CA . SER A 1 88 ? 89.304 17.786 13.531 1.00 9.28 304 SER A CA 1
ATOM 720 C C . SER A 1 88 ? 89.008 16.828 14.674 1.00 9.17 304 SER A C 1
ATOM 721 O O . SER A 1 88 ? 87.842 16.655 15.053 1.00 9.50 304 SER A O 1
ATOM 724 N N . GLU A 1 89 ? 90.054 16.256 15.223 1.00 8.88 305 GLU A N 1
ATOM 725 C CA . GLU A 1 89 ? 89.864 15.353 16.388 1.00 9.40 305 GLU A CA 1
ATOM 726 C C . GLU A 1 89 ? 89.368 16.086 17.612 1.00 8.48 305 GLU A C 1
ATOM 727 O O . GLU A 1 89 ? 88.500 15.572 18.341 1.00 8.50 305 GLU A O 1
ATOM 733 N N . LEU A 1 90 ? 89.843 17.323 17.822 1.00 8.68 306 LEU A N 1
ATOM 734 C CA . LEU A 1 90 ? 89.345 18.124 18.958 1.00 8.54 306 LEU A CA 1
ATOM 735 C C . LEU A 1 90 ? 87.874 18.473 18.745 1.00 8.52 306 LEU A C 1
ATOM 736 O O . LEU A 1 90 ? 87.097 18.422 19.694 1.00 8.67 306 LEU A O 1
ATOM 741 N N . LEU A 1 91 ? 87.486 18.832 17.534 1.00 7.80 307 LEU A N 1
ATOM 742 C CA . LEU A 1 91 ? 86.087 19.123 17.265 1.00 8.66 307 LEU A CA 1
ATOM 743 C C . LEU A 1 91 ? 85.208 17.889 17.446 1.00 8.53 307 LEU A C 1
ATOM 744 O O . LEU A 1 91 ? 84.092 17.988 17.998 1.00 9.51 307 LEU A O 1
ATOM 749 N N . VAL A 1 92 ? 85.670 16.726 16.988 1.00 8.52 308 VAL A N 1
ATOM 750 C CA . VAL A 1 92 ? 84.886 15.496 17.143 1.00 8.59 308 VAL A CA 1
ATOM 751 C C . VAL A 1 92 ? 84.789 15.151 18.630 1.00 8.31 308 VAL A C 1
ATOM 752 O O . VAL A 1 92 ? 83.697 14.857 19.120 1.00 8.71 308 VAL A O 1
ATOM 756 N N . LEU A 1 93 ? 85.894 15.209 19.365 1.00 8.76 309 LEU A N 1
ATOM 757 C CA . LEU A 1 93 ? 85.823 14.884 20.788 1.00 9.98 309 LEU A CA 1
ATOM 758 C C . LEU A 1 93 ? 84.882 15.837 21.516 1.00 9.39 309 LEU A C 1
ATOM 759 O O . LEU A 1 93 ? 84.098 15.408 22.392 1.00 9.69 309 LEU A O 1
ATOM 764 N N . ASP A 1 94 ? 84.911 17.130 21.178 1.00 9.42 310 ASP A N 1
ATOM 765 C CA . ASP A 1 94 ? 84.012 18.100 21.798 1.00 9.73 310 ASP A CA 1
ATOM 766 C C . ASP A 1 94 ? 82.545 17.712 21.538 1.00 9.66 310 ASP A C 1
ATOM 767 O O . ASP A 1 94 ? 81.733 17.735 22.488 1.00 10.68 310 ASP A O 1
ATOM 772 N N . HIS A 1 95 ? 82.202 17.327 20.315 1.00 9.50 311 HIS A N 1
ATOM 773 C CA . HIS A 1 95 ? 80.848 16.945 19.986 1.00 9.61 311 HIS A CA 1
ATOM 774 C C . HIS A 1 95 ? 80.463 15.668 20.749 1.00 9.37 311 HIS A C 1
ATOM 775 O O . HIS A 1 95 ? 79.358 15.579 21.320 1.00 10.40 311 HIS A O 1
ATOM 782 N N . ILE A 1 96 ? 81.352 14.697 20.756 1.00 9.39 312 ILE A N 1
ATOM 783 C CA . ILE A 1 96 ? 81.109 13.398 21.404 1.00 9.61 312 ILE A CA 1
ATOM 784 C C . ILE A 1 96 ? 80.865 13.609 22.916 1.00 9.67 312 ILE A C 1
ATOM 785 O O . ILE A 1 96 ? 79.904 13.078 23.488 1.00 9.98 312 ILE A O 1
ATOM 790 N N . TYR A 1 97 ? 81.713 14.374 23.595 1.00 9.63 313 TYR A N 1
ATOM 791 C CA . TYR A 1 97 ? 81.543 14.573 25.037 1.00 10.48 313 TYR A CA 1
ATOM 792 C C . TYR A 1 97 ? 80.256 15.321 25.332 1.00 10.50 313 TYR A C 1
ATOM 793 O O . TYR A 1 97 ? 79.570 15.020 26.332 1.00 11.29 313 TYR A O 1
ATOM 802 N N . ARG A 1 98 ? 79.928 16.306 24.498 1.00 10.83 314 ARG A N 1
ATOM 803 C CA . ARG A 1 98 ? 78.663 17.025 24.692 1.00 11.70 314 ARG A CA 1
ATOM 804 C C . ARG A 1 98 ? 77.524 15.973 24.664 1.00 11.25 314 ARG A C 1
ATOM 805 O O . ARG A 1 98 ? 76.575 16.089 25.464 1.00 12.55 314 ARG A O 1
ATOM 813 N N . GLN A 1 99 ? 77.567 15.002 23.749 1.00 10.74 315 GLN A N 1
ATOM 814 C CA . GLN A 1 99 ? 76.501 13.968 23.702 1.00 10.77 315 GLN A CA 1
ATOM 815 C C . GLN A 1 99 ? 76.534 13.064 24.919 1.00 11.32 315 GLN A C 1
ATOM 816 O O . GLN A 1 99 ? 75.462 12.668 25.417 1.00 12.68 315 GLN A O 1
ATOM 822 N N . VAL A 1 100 ? 77.706 12.730 25.409 1.00 11.57 316 VAL A N 1
ATOM 823 C CA . VAL A 1 100 ? 77.812 11.864 26.588 1.00 12.53 316 VAL A CA 1
ATOM 824 C C . VAL A 1 100 ? 77.122 12.558 27.770 1.00 13.24 316 VAL A C 1
ATOM 825 O O . VAL A 1 100 ? 76.353 11.903 28.528 1.00 16.09 316 VAL A O 1
ATOM 829 N N A GLN A 1 101 ? 77.343 13.837 27.944 0.50 12.47 317 GLN A N 1
ATOM 830 N N B GLN A 1 101 ? 77.343 13.837 27.944 0.50 12.47 317 GLN A N 1
ATOM 831 C CA A GLN A 1 101 ? 76.739 14.603 29.034 0.50 15.08 317 GLN A CA 1
ATOM 832 C CA B GLN A 1 101 ? 76.739 14.603 29.034 0.50 15.08 317 GLN A CA 1
ATOM 833 C C A GLN A 1 101 ? 75.204 14.796 28.838 0.50 15.70 317 GLN A C 1
ATOM 834 C C B GLN A 1 101 ? 75.204 14.796 28.838 0.50 15.70 317 GLN A C 1
ATOM 835 O O A GLN A 1 101 ? 74.418 14.844 29.800 0.50 15.84 317 GLN A O 1
ATOM 836 O O B GLN A 1 101 ? 74.418 14.844 29.800 0.50 15.84 317 GLN A O 1
ATOM 847 N N . TYR A 1 102 ? 74.793 14.963 27.590 1.00 14.47 318 TYR A N 1
ATOM 848 C CA . TYR A 1 102 ? 73.383 15.166 27.210 1.00 14.96 318 TYR A CA 1
ATOM 849 C C . TYR A 1 102 ? 72.549 13.941 27.499 1.00 15.92 318 TYR A C 1
ATOM 850 O O . TYR A 1 102 ? 71.378 14.054 27.978 1.00 17.51 318 TYR A O 1
ATOM 859 N N . GLY A 1 103 ? 73.043 12.776 27.181 1.00 14.71 319 GLY A N 1
ATOM 860 C CA . GLY A 1 103 ? 72.339 11.551 27.552 1.00 17.33 319 GLY A CA 1
ATOM 861 C C . GLY A 1 103 ? 70.992 11.257 26.932 1.00 19.69 319 GLY A C 1
ATOM 862 O O . GLY A 1 103 ? 70.076 10.780 27.640 1.00 22.50 319 GLY A O 1
ATOM 863 N N . LYS A 1 104 ? 70.821 11.536 25.645 1.00 18.36 320 LYS A N 1
ATOM 864 C CA . LYS A 1 104 ? 69.557 11.238 24.960 1.00 19.55 320 LYS A CA 1
ATOM 865 C C . LYS A 1 104 ? 69.907 10.478 23.682 1.00 19.07 320 LYS A C 1
ATOM 866 O O . LYS A 1 104 ? 70.711 10.951 22.848 1.00 20.34 320 LYS A O 1
ATOM 872 N N . GLU A 1 105 ? 69.308 9.322 23.455 1.00 20.37 321 GLU A N 1
ATOM 873 C CA . GLU A 1 105 ? 69.645 8.560 22.263 1.00 20.90 321 GLU A CA 1
ATOM 874 C C . GLU A 1 105 ? 68.894 8.928 21.006 1.00 19.38 321 GLU A C 1
ATOM 875 O O . GLU A 1 105 ? 69.282 8.514 19.921 1.00 23.28 321 GLU A O 1
ATOM 881 N N A ASP A 1 106 ? 67.827 9.702 21.124 0.50 17.26 322 ASP A N 1
ATOM 882 N N B ASP A 1 106 ? 67.832 9.706 21.129 0.50 18.26 322 ASP A N 1
ATOM 883 C CA A ASP A 1 106 ? 67.064 10.019 19.916 0.50 16.56 322 ASP A CA 1
ATOM 884 C CA B ASP A 1 106 ? 67.067 10.025 19.926 0.50 18.10 322 ASP A CA 1
ATOM 885 C C A ASP A 1 106 ? 67.322 11.414 19.374 0.50 16.54 322 ASP A C 1
ATOM 886 C C B ASP A 1 106 ? 67.326 11.412 19.361 0.50 17.50 322 ASP A C 1
ATOM 887 O O A ASP A 1 106 ? 66.686 11.854 18.406 0.50 16.81 322 ASP A O 1
ATOM 888 O O B ASP A 1 106 ? 66.705 11.818 18.372 0.50 17.54 322 ASP A O 1
ATOM 897 N N A SER A 1 107 ? 68.270 12.119 19.983 0.50 15.43 323 SER A N 1
ATOM 898 N N B SER A 1 107 ? 68.250 12.146 19.975 0.50 15.60 323 SER A N 1
ATOM 899 C CA A SER A 1 107 ? 68.586 13.464 19.522 0.50 14.34 323 SER A CA 1
ATOM 900 C CA B SER A 1 107 ? 68.579 13.478 19.479 0.50 13.46 323 SER A CA 1
ATOM 901 C C A SER A 1 107 ? 70.044 13.779 19.776 0.50 12.83 323 SER A C 1
ATOM 902 C C B SER A 1 107 ? 70.031 13.789 19.775 0.50 12.53 323 SER A C 1
ATOM 903 O O A SER A 1 107 ? 70.706 13.060 20.527 0.50 15.37 323 SER A O 1
ATOM 904 O O B SER A 1 107 ? 70.672 13.089 20.562 0.50 15.03 323 SER A O 1
ATOM 909 N N . ILE A 1 108 ? 70.522 14.843 19.133 1.00 13.89 324 ILE A N 1
ATOM 910 C CA . ILE A 1 108 ? 71.885 15.312 19.403 1.00 12.60 324 ILE A CA 1
ATOM 911 C C . ILE A 1 108 ? 71.783 16.760 19.850 1.00 13.10 324 ILE A C 1
ATOM 912 O O . ILE A 1 108 ? 70.881 17.520 19.441 1.00 14.55 324 ILE A O 1
ATOM 917 N N . LEU A 1 109 ? 72.668 17.139 20.764 1.00 11.58 325 LEU A N 1
ATOM 918 C CA . LEU A 1 109 ? 72.723 18.494 21.286 1.00 12.66 325 LEU A CA 1
ATOM 919 C C . LEU A 1 109 ? 73.847 19.278 20.589 1.00 13.17 325 LEU A C 1
ATOM 920 O O . LEU A 1 109 ? 75.004 18.780 20.487 1.00 12.71 325 LEU A O 1
ATOM 925 N N . LEU A 1 110 ? 73.555 20.476 20.081 1.00 13.00 326 LEU A N 1
ATOM 926 C CA . LEU A 1 110 ? 74.567 21.337 19.472 1.00 13.43 326 LEU A CA 1
ATOM 927 C C . LEU A 1 110 ? 75.093 22.300 20.518 1.00 12.93 326 LEU A C 1
ATOM 928 O O . LEU A 1 110 ? 74.457 22.525 21.551 1.00 14.26 326 LEU A O 1
ATOM 933 N N . VAL A 1 111 ? 76.268 22.867 20.274 1.00 12.60 327 VAL A N 1
ATOM 934 C CA . VAL A 1 111 ? 76.880 23.799 21.231 1.00 14.31 327 VAL A CA 1
ATOM 935 C C . VAL A 1 111 ? 76.053 25.030 21.530 1.00 13.93 327 VAL A C 1
ATOM 936 O O . VAL A 1 111 ? 76.218 25.643 22.574 1.00 16.50 327 VAL A O 1
ATOM 940 N N . THR A 1 112 ? 75.140 25.357 20.620 1.00 14.86 328 THR A N 1
ATOM 941 C CA . THR A 1 112 ? 74.229 26.500 20.800 1.00 17.06 328 THR A CA 1
ATOM 942 C C . THR A 1 112 ? 73.083 26.146 21.716 1.00 17.55 328 THR A C 1
ATOM 943 O O . THR A 1 112 ? 72.303 27.060 22.099 1.00 19.66 328 THR A O 1
ATOM 947 N N . GLY A 1 113 ? 72.935 24.883 22.087 1.00 16.33 329 GLY A N 1
ATOM 948 C CA . GLY A 1 113 ? 71.776 24.490 22.879 1.00 16.63 329 GLY A CA 1
ATOM 949 C C . GLY A 1 113 ? 70.663 23.877 22.012 1.00 18.04 329 GLY A C 1
ATOM 950 O O . GLY A 1 113 ? 69.692 23.299 22.545 1.00 18.23 329 GLY A O 1
ATOM 951 N N . GLN A 1 114 ? 70.769 24.020 20.694 1.00 17.60 330 GLN A N 1
ATOM 952 C CA . GLN A 1 114 ? 69.759 23.446 19.821 1.00 18.25 330 GLN A CA 1
ATOM 953 C C . GLN A 1 114 ? 69.760 21.927 19.898 1.00 18.60 330 GLN A C 1
ATOM 954 O O . GLN A 1 114 ? 70.833 21.306 19.898 1.00 16.27 330 GLN A O 1
ATOM 960 N N . GLU A 1 115 ? 68.591 21.312 19.920 1.00 18.89 331 GLU A N 1
ATOM 961 C CA . GLU A 1 115 ? 68.454 19.869 19.953 1.00 16.74 331 GLU A CA 1
ATOM 962 C C . GLU A 1 115 ? 67.965 19.443 18.576 1.00 19.58 331 GLU A C 1
ATOM 963 O O . GLU A 1 115 ? 66.999 20.045 18.030 1.00 23.92 331 GLU A O 1
ATOM 969 N N . VAL A 1 116 ? 68.609 18.434 17.997 1.00 16.05 332 VAL A N 1
ATOM 970 C CA . VAL A 1 116 ? 68.255 17.962 16.678 1.00 16.21 332 VAL A CA 1
ATOM 971 C C . VAL A 1 116 ? 67.858 16.512 16.778 1.00 16.47 332 VAL A C 1
ATOM 972 O O . VAL A 1 116 ? 68.631 15.660 17.199 1.00 15.55 332 VAL A O 1
ATOM 976 N N A GLU A 1 117 ? 66.613 16.219 16.419 0.50 15.90 333 GLU A N 1
ATOM 977 N N B GLU A 1 117 ? 66.597 16.202 16.459 0.50 16.12 333 GLU A N 1
ATOM 978 C CA A GLU A 1 117 ? 66.145 14.848 16.443 0.50 14.12 333 GLU A CA 1
ATOM 979 C CA B GLU A 1 117 ? 66.165 14.808 16.522 0.50 15.02 333 GLU A CA 1
ATOM 980 C C A GLU A 1 117 ? 66.889 14.022 15.393 0.50 14.20 333 GLU A C 1
ATOM 981 C C B GLU A 1 117 ? 66.886 14.035 15.432 0.50 14.37 333 GLU A C 1
ATOM 982 O O A GLU A 1 117 ? 67.082 14.473 14.246 0.50 14.04 333 GLU A O 1
ATOM 983 O O B GLU A 1 117 ? 67.054 14.540 14.302 0.50 15.20 333 GLU A O 1
ATOM 994 N N . LEU A 1 118 ? 67.282 12.811 15.750 1.00 14.44 334 LEU A N 1
ATOM 995 C CA . LEU A 1 118 ? 67.961 11.970 14.782 1.00 16.87 334 LEU A CA 1
ATOM 996 C C . LEU A 1 118 ? 67.039 11.659 13.606 1.00 16.18 334 LEU A C 1
ATOM 997 O O . LEU A 1 118 ? 67.507 11.438 12.497 1.00 16.42 334 LEU A O 1
ATOM 1002 N N . SER A 1 119 ? 65.721 11.657 13.836 1.00 15.65 335 SER A N 1
ATOM 1003 C CA . SER A 1 119 ? 64.796 11.418 12.723 1.00 14.95 335 SER A CA 1
ATOM 1004 C C . SER A 1 119 ? 64.929 12.520 11.687 1.00 15.44 335 SER A C 1
ATOM 1005 O O . SER A 1 119 ? 64.770 12.262 10.502 1.00 16.07 335 SER A O 1
ATOM 1008 N N A THR A 1 120 ? 65.235 13.731 12.134 0.50 14.61 336 THR A N 1
ATOM 1009 N N B THR A 1 120 ? 65.249 13.745 12.104 0.50 14.49 336 THR A N 1
ATOM 1010 C CA A THR A 1 120 ? 65.405 14.865 11.238 0.50 15.01 336 THR A CA 1
ATOM 1011 C CA B THR A 1 120 ? 65.401 14.837 11.140 0.50 15.98 336 THR A CA 1
ATOM 1012 C C A THR A 1 120 ? 66.676 14.702 10.372 0.50 14.17 336 THR A C 1
ATOM 1013 C C B THR A 1 120 ? 66.681 14.654 10.320 0.50 14.21 336 THR A C 1
ATOM 1014 O O A THR A 1 120 ? 66.732 15.128 9.211 0.50 15.55 336 THR A O 1
ATOM 1015 O O B THR A 1 120 ? 66.756 15.024 9.142 0.50 15.22 336 THR A O 1
ATOM 1022 N N . VAL A 1 121 ? 67.723 14.099 10.952 1.00 15.06 337 VAL A N 1
ATOM 1023 C CA . VAL A 1 121 ? 68.959 13.848 10.218 1.00 14.13 337 VAL A CA 1
ATOM 1024 C C . VAL A 1 121 ? 68.663 12.802 9.121 1.00 13.65 337 VAL A C 1
ATOM 1025 O O . VAL A 1 121 ? 69.130 12.909 7.992 1.00 14.55 337 VAL A O 1
ATOM 1029 N N . ALA A 1 122 ? 67.874 11.778 9.452 1.00 14.04 338 ALA A N 1
ATOM 1030 C CA . ALA A 1 122 ? 67.536 10.793 8.431 1.00 15.33 338 ALA A CA 1
ATOM 1031 C C . ALA A 1 122 ? 66.764 11.389 7.226 1.00 15.73 338 ALA A C 1
ATOM 1032 O O . ALA A 1 122 ? 66.984 10.988 6.091 1.00 16.42 338 ALA A O 1
ATOM 1034 N N . VAL A 1 123 ? 65.938 12.391 7.492 1.00 13.13 339 VAL A N 1
ATOM 1035 C CA . VAL A 1 123 ? 65.183 13.062 6.426 1.00 15.29 339 VAL A CA 1
ATOM 1036 C C . VAL A 1 123 ? 66.064 13.999 5.612 1.00 14.40 339 VAL A C 1
ATOM 1037 O O . VAL A 1 123 ? 66.013 14.038 4.380 1.00 15.07 339 VAL A O 1
ATOM 1041 N N . GLN A 1 124 ? 66.914 14.773 6.295 1.00 14.76 340 GLN A N 1
ATOM 1042 C CA . GLN A 1 124 ? 67.652 15.839 5.597 1.00 14.64 340 GLN A CA 1
ATOM 1043 C C . GLN A 1 124 ? 69.061 15.542 5.116 1.00 15.34 340 GLN A C 1
ATOM 1044 O O . GLN A 1 124 ? 69.497 16.117 4.139 1.00 16.01 340 GLN A O 1
ATOM 1050 N N . ALA A 1 125 ? 69.774 14.661 5.808 1.00 13.91 341 ALA A N 1
ATOM 1051 C CA . ALA A 1 125 ? 71.174 14.403 5.449 1.00 13.35 341 ALA A CA 1
ATOM 1052 C C . ALA A 1 125 ? 71.354 13.440 4.327 1.00 16.69 341 ALA A C 1
ATOM 1053 O O . ALA A 1 125 ? 70.561 12.505 4.175 1.00 17.24 341 ALA A O 1
ATOM 1055 N N . GLY A 1 126 ? 72.432 13.653 3.579 1.00 14.93 342 GLY A N 1
ATOM 1056 C CA . GLY A 1 126 ? 72.793 12.685 2.569 1.00 17.85 342 GLY A CA 1
ATOM 1057 C C . GLY A 1 126 ? 73.464 11.508 3.280 1.00 20.11 342 GLY A C 1
ATOM 1058 O O . GLY A 1 126 ? 73.634 11.505 4.526 1.00 16.61 342 GLY A O 1
ATOM 1059 N N A SER A 1 127 ? 73.883 10.514 2.511 0.50 21.29 343 SER A N 1
ATOM 1060 N N B SER A 1 127 ? 73.868 10.504 2.512 0.50 21.64 343 SER A N 1
ATOM 1061 C CA A SER A 1 127 ? 74.509 9.332 3.078 0.50 21.20 343 SER A CA 1
ATOM 1062 C CA B SER A 1 127 ? 74.482 9.312 3.078 0.50 21.41 343 SER A CA 1
ATOM 1063 C C A SER A 1 127 ? 75.795 9.558 3.859 0.50 16.65 343 SER A C 1
ATOM 1064 C C B SER A 1 127 ? 75.789 9.547 3.850 0.50 17.27 343 SER A C 1
ATOM 1065 O O A SER A 1 127 ? 75.961 8.964 4.934 0.50 19.07 343 SER A O 1
ATOM 1066 O O B SER A 1 127 ? 75.957 8.947 4.922 0.50 19.58 343 SER A O 1
ATOM 1071 N N . LEU A 1 128 ? 76.693 10.395 3.371 1.00 20.28 344 LEU A N 1
ATOM 1072 C CA . LEU A 1 128 ? 77.971 10.602 4.075 1.00 19.97 344 LEU A CA 1
ATOM 1073 C C . LEU A 1 128 ? 77.671 11.148 5.492 1.00 17.84 344 LEU A C 1
ATOM 1074 O O . LEU A 1 128 ? 78.113 10.616 6.523 1.00 16.82 344 LEU A O 1
ATOM 1079 N N . LEU A 1 129 ? 76.900 12.215 5.564 1.00 16.53 345 LEU A N 1
ATOM 1080 C CA . LEU A 1 129 ? 76.631 12.811 6.853 1.00 13.70 345 LEU A CA 1
ATOM 1081 C C . LEU A 1 129 ? 75.788 11.949 7.770 1.00 13.41 345 LEU A C 1
ATOM 1082 O O . LEU A 1 129 ? 76.070 11.830 8.973 1.00 12.69 345 LEU A O 1
ATOM 1087 N N . HIS A 1 130 ? 74.761 11.305 7.226 1.00 13.66 346 HIS A N 1
ATOM 1088 C CA . HIS A 1 130 ? 73.923 10.494 8.071 1.00 14.02 346 HIS A CA 1
ATOM 1089 C C . HIS A 1 130 ? 74.756 9.380 8.729 1.00 13.51 346 HIS A C 1
ATOM 1090 O O . HIS A 1 130 ? 74.631 9.121 9.940 1.00 13.28 346 HIS A O 1
ATOM 1097 N N A SER A 1 131 ? 75.563 8.705 7.920 0.33 15.28 347 SER A N 1
ATOM 1098 N N B SER A 1 131 ? 75.584 8.724 7.916 0.33 15.27 347 SER A N 1
ATOM 1099 N N C SER A 1 131 ? 75.571 8.707 7.917 0.33 15.28 347 SER A N 1
ATOM 1100 C CA A SER A 1 131 ? 76.384 7.612 8.434 0.33 15.03 347 SER A CA 1
ATOM 1101 C CA B SER A 1 131 ? 76.452 7.642 8.405 0.33 15.10 347 SER A CA 1
ATOM 1102 C CA C SER A 1 131 ? 76.433 7.615 8.401 0.33 15.09 347 SER A CA 1
ATOM 1103 C C A SER A 1 131 ? 77.367 8.118 9.495 0.33 15.15 347 SER A C 1
ATOM 1104 C C B SER A 1 131 ? 77.373 8.129 9.506 0.33 15.14 347 SER A C 1
ATOM 1105 C C C SER A 1 131 ? 77.380 8.115 9.493 0.33 15.22 347 SER A C 1
ATOM 1106 O O A SER A 1 131 ? 77.593 7.430 10.500 0.33 15.66 347 SER A O 1
ATOM 1107 O O B SER A 1 131 ? 77.560 7.454 10.524 0.33 15.64 347 SER A O 1
ATOM 1108 O O C SER A 1 131 ? 77.577 7.442 10.516 0.33 15.67 347 SER A O 1
ATOM 1115 N N . LEU A 1 132 ? 77.959 9.292 9.293 1.00 13.93 348 LEU A N 1
ATOM 1116 C CA . LEU A 1 132 ? 78.883 9.858 10.221 1.00 13.15 348 LEU A CA 1
ATOM 1117 C C . LEU A 1 132 ? 78.207 10.186 11.549 1.00 12.26 348 LEU A C 1
ATOM 1118 O O . LEU A 1 132 ? 78.763 9.883 12.639 1.00 12.41 348 LEU A O 1
ATOM 1123 N N . VAL A 1 133 ? 77.006 10.813 11.525 1.00 11.65 349 VAL A N 1
ATOM 1124 C CA . VAL A 1 133 ? 76.317 11.130 12.746 1.00 12.06 349 VAL A CA 1
ATOM 1125 C C . VAL A 1 133 ? 76.002 9.873 13.545 1.00 11.52 349 VAL A C 1
ATOM 1126 O O . VAL A 1 133 ? 76.160 9.857 14.785 1.00 10.88 349 VAL A O 1
ATOM 1130 N N . LEU A 1 134 ? 75.552 8.826 12.854 1.00 11.67 350 LEU A N 1
ATOM 1131 C CA . LEU A 1 134 ? 75.189 7.607 13.547 1.00 12.76 350 LEU A CA 1
ATOM 1132 C C . LEU A 1 134 ? 76.412 6.896 14.104 1.00 12.03 350 LEU A C 1
ATOM 1133 O O . LEU A 1 134 ? 76.359 6.331 15.207 1.00 12.86 350 LEU A O 1
ATOM 1138 N N . ARG A 1 135 ? 77.520 6.915 13.377 1.00 12.54 351 ARG A N 1
ATOM 1139 C CA . ARG A 1 135 ? 78.760 6.258 13.847 1.00 12.69 351 ARG A CA 1
ATOM 1140 C C . ARG A 1 135 ? 79.238 7.006 15.098 1.00 12.25 351 ARG A C 1
ATOM 1141 O O . ARG A 1 135 ? 79.658 6.372 16.086 1.00 12.55 351 ARG A O 1
ATOM 1149 N N . ALA A 1 136 ? 79.147 8.323 15.109 1.00 11.11 352 ALA A N 1
ATOM 1150 C CA . ALA A 1 136 ? 79.529 9.076 16.278 1.00 11.46 352 ALA A CA 1
ATOM 1151 C C . ALA A 1 136 ? 78.636 8.710 17.470 1.00 11.89 352 ALA A C 1
ATOM 1152 O O . ALA A 1 136 ? 79.147 8.587 18.597 1.00 10.95 352 ALA A O 1
ATOM 1154 N N . GLN A 1 137 ? 77.330 8.515 17.257 1.00 11.56 353 GLN A N 1
ATOM 1155 C CA . GLN A 1 137 ? 76.463 8.128 18.372 1.00 10.98 353 GLN A CA 1
ATOM 1156 C C . GLN A 1 137 ? 76.831 6.772 18.960 1.00 11.91 353 GLN A C 1
ATOM 1157 O O . GLN A 1 137 ? 76.669 6.571 20.168 1.00 12.29 353 GLN A O 1
ATOM 1163 N N . GLU A 1 138 ? 77.382 5.891 18.160 1.00 11.50 354 GLU A N 1
ATOM 1164 C CA . GLU A 1 138 ? 77.815 4.603 18.707 1.00 12.13 354 GLU A CA 1
ATOM 1165 C C . GLU A 1 138 ? 79.000 4.797 19.655 1.00 13.82 354 GLU A C 1
ATOM 1166 O O . GLU A 1 138 ? 79.091 4.115 20.683 1.00 13.38 354 GLU A O 1
ATOM 1172 N N . LEU A 1 139 ? 79.913 5.715 19.344 1.00 12.27 355 LEU A N 1
ATOM 1173 C CA . LEU A 1 139 ? 81.032 6.013 20.249 1.00 11.85 355 LEU A CA 1
ATOM 1174 C C . LEU A 1 139 ? 80.492 6.671 21.518 1.00 11.53 355 LEU A C 1
ATOM 1175 O O . LEU A 1 139 ? 81.009 6.396 22.613 1.00 12.44 355 LEU A O 1
ATOM 1180 N N . VAL A 1 140 ? 79.495 7.540 21.407 1.00 11.86 356 VAL A N 1
ATOM 1181 C CA . VAL A 1 140 ? 78.877 8.147 22.585 1.00 11.49 356 VAL A CA 1
ATOM 1182 C C . VAL A 1 140 ? 78.368 7.053 23.535 1.00 13.19 356 VAL A C 1
ATOM 1183 O O . VAL A 1 140 ? 78.619 7.101 24.743 1.00 12.95 356 VAL A O 1
ATOM 1187 N N . LEU A 1 141 ? 77.686 6.069 22.970 1.00 12.64 357 LEU A N 1
ATOM 1188 C CA . LEU A 1 141 ? 77.174 4.934 23.772 1.00 14.66 357 LEU A CA 1
ATOM 1189 C C . LEU A 1 141 ? 78.309 4.203 24.474 1.00 14.05 357 LEU A C 1
ATOM 1190 O O . LEU A 1 141 ? 78.221 3.892 25.687 1.00 14.37 357 LEU A O 1
ATOM 1195 N N . GLN A 1 142 ? 79.391 3.947 23.755 1.00 13.42 358 GLN A N 1
ATOM 1196 C CA . GLN A 1 142 ? 80.549 3.242 24.344 1.00 14.29 358 GLN A CA 1
ATOM 1197 C C . GLN A 1 142 ? 81.164 4.038 25.467 1.00 13.32 358 GLN A C 1
ATOM 1198 O O . GLN A 1 142 ? 81.461 3.484 26.534 1.00 14.50 358 GLN A O 1
ATOM 1204 N N . LEU A 1 143 ? 81.315 5.364 25.296 1.00 12.61 359 LEU A N 1
ATOM 1205 C CA . LEU A 1 143 ? 81.927 6.163 26.341 1.00 12.56 359 LEU A CA 1
ATOM 1206 C C . LEU A 1 143 ? 81.018 6.312 27.529 1.00 13.00 359 LEU A C 1
ATOM 1207 O O . LEU A 1 143 ? 81.532 6.370 28.667 1.00 13.53 359 LEU A O 1
ATOM 1212 N N . HIS A 1 144 ? 79.707 6.398 27.338 1.00 13.83 360 HIS A N 1
ATOM 1213 C CA . HIS A 1 144 ? 78.814 6.423 28.483 1.00 15.21 360 HIS A CA 1
ATOM 1214 C C . HIS A 1 144 ? 78.927 5.082 29.266 1.00 15.38 360 HIS A C 1
ATOM 1215 O O . HIS A 1 144 ? 79.025 5.105 30.521 1.00 15.70 360 HIS A O 1
ATOM 1222 N N . ALA A 1 145 ? 79.014 3.958 28.544 1.00 15.01 361 ALA A N 1
ATOM 1223 C CA . ALA A 1 145 ? 79.089 2.654 29.219 1.00 16.04 361 ALA A CA 1
ATOM 1224 C C . ALA A 1 145 ? 80.385 2.553 30.008 1.00 16.60 361 ALA A C 1
ATOM 1225 O O . ALA A 1 145 ? 80.418 1.939 31.077 1.00 18.26 361 ALA A O 1
ATOM 1227 N N . LEU A 1 146 ? 81.449 3.180 29.528 1.00 14.59 362 LEU A N 1
ATOM 1228 C CA . LEU A 1 146 ? 82.763 3.155 30.170 1.00 16.49 362 LEU A CA 1
ATOM 1229 C C . LEU A 1 146 ? 82.833 4.179 31.305 1.00 13.95 362 LEU A C 1
ATOM 1230 O O . LEU A 1 146 ? 83.817 4.182 32.050 1.00 15.87 362 LEU A O 1
ATOM 1235 N N . GLN A 1 147 ? 81.822 4.991 31.468 1.00 14.32 363 GLN A N 1
ATOM 1236 C CA . GLN A 1 147 ? 81.788 6.038 32.481 1.00 15.33 363 GLN A CA 1
ATOM 1237 C C . GLN A 1 147 ? 82.872 7.096 32.333 1.00 13.79 363 GLN A C 1
ATOM 1238 O O . GLN A 1 147 ? 83.553 7.455 33.301 1.00 14.38 363 GLN A O 1
ATOM 1244 N N . LEU A 1 148 ? 83.011 7.587 31.102 1.00 13.37 364 LEU A N 1
ATOM 1245 C CA . LEU A 1 148 ? 83.954 8.689 30.828 1.00 12.89 364 LEU A CA 1
ATOM 1246 C C . LEU A 1 148 ? 83.537 9.877 31.693 1.00 13.18 364 LEU A C 1
ATOM 1247 O O . LEU A 1 148 ? 82.358 10.244 31.758 1.00 14.49 364 LEU A O 1
ATOM 1252 N N . ASP A 1 149 ? 84.488 10.457 32.391 1.00 12.34 365 ASP A N 1
ATOM 1253 C CA . ASP A 1 149 ? 84.215 11.605 33.238 1.00 12.25 365 ASP A CA 1
ATOM 1254 C C . ASP A 1 149 ? 84.987 12.853 32.770 1.00 11.38 365 ASP A C 1
ATOM 1255 O O . ASP A 1 149 ? 85.753 12.808 31.771 1.00 11.69 365 ASP A O 1
ATOM 1260 N N . ARG A 1 150 ? 84.776 13.989 33.439 1.00 11.36 366 ARG A N 1
ATOM 1261 C CA . ARG A 1 150 ? 85.331 15.251 32.977 1.00 10.54 366 ARG A CA 1
ATOM 1262 C C . ARG A 1 150 ? 86.841 15.288 33.089 1.00 10.59 366 ARG A C 1
ATOM 1263 O O . ARG A 1 150 ? 87.517 15.908 32.247 1.00 10.30 366 ARG A O 1
ATOM 1271 N N . GLN A 1 151 ? 87.374 14.660 34.129 1.00 10.88 367 GLN A N 1
ATOM 1272 C CA . GLN A 1 151 ? 88.810 14.592 34.351 1.00 11.86 367 GLN A CA 1
ATOM 1273 C C . GLN A 1 151 ? 89.447 13.894 33.134 1.00 10.64 367 GLN A C 1
ATOM 1274 O O . GLN A 1 151 ? 90.498 14.286 32.625 1.00 10.36 367 GLN A O 1
ATOM 1280 N N . GLU A 1 152 ? 88.865 12.761 32.723 1.00 9.77 368 GLU A N 1
ATOM 1281 C CA . GLU A 1 152 ? 89.366 12.012 31.580 1.00 10.47 368 GLU A CA 1
ATOM 1282 C C . GLU A 1 152 ? 89.202 12.807 30.301 1.00 9.72 368 GLU A C 1
ATOM 1283 O O . GLU A 1 152 ? 90.118 12.835 29.464 1.00 9.90 368 GLU A O 1
ATOM 1289 N N . PHE A 1 153 ? 88.045 13.444 30.120 1.00 9.44 369 PHE A N 1
ATOM 1290 C CA . PHE A 1 153 ? 87.824 14.262 28.943 1.00 9.16 369 PHE A CA 1
ATOM 1291 C C . PHE A 1 153 ? 88.893 15.341 28.761 1.00 8.72 369 PHE A C 1
ATOM 1292 O O . PHE A 1 153 ? 89.440 15.494 27.660 1.00 8.44 369 PHE A O 1
ATOM 1300 N N . VAL A 1 154 ? 89.192 16.107 29.814 1.00 9.52 370 VAL A N 1
ATOM 1301 C CA . VAL A 1 154 ? 90.173 17.173 29.587 1.00 9.73 370 VAL A CA 1
ATOM 1302 C C . VAL A 1 154 ? 91.546 16.631 29.324 1.00 8.92 370 VAL A C 1
ATOM 1303 O O . VAL A 1 154 ? 92.323 17.186 28.551 1.00 9.35 370 VAL A O 1
ATOM 1307 N N . CYS A 1 155 ? 91.894 15.489 29.949 1.00 9.18 371 CYS A N 1
ATOM 1308 C CA . CYS A 1 155 ? 93.180 14.888 29.668 1.00 9.92 371 CYS A CA 1
ATOM 1309 C C . CYS A 1 155 ? 93.247 14.379 28.239 1.00 8.82 371 CYS A C 1
ATOM 1310 O O . CYS A 1 155 ? 94.279 14.499 27.592 1.00 9.80 371 CYS A O 1
ATOM 1313 N N . LEU A 1 156 ? 92.130 13.810 27.759 1.00 8.72 372 LEU A N 1
ATOM 1314 C CA . LEU A 1 156 ? 92.084 13.344 26.367 1.00 9.95 372 LEU A CA 1
ATOM 1315 C C . LEU A 1 156 ? 92.209 14.514 25.398 1.00 8.78 372 LEU A C 1
ATOM 1316 O O . LEU A 1 156 ? 92.892 14.375 24.361 1.00 8.86 372 LEU A O 1
ATOM 1321 N N . LYS A 1 157 ? 91.589 15.659 25.694 1.00 8.59 373 LYS A N 1
ATOM 1322 C CA . LYS A 1 157 ? 91.743 16.828 24.821 1.00 9.09 373 LYS A CA 1
ATOM 1323 C C . LYS A 1 157 ? 93.213 17.195 24.755 1.00 8.58 373 LYS A C 1
ATOM 1324 O O . LYS A 1 157 ? 93.753 17.506 23.652 1.00 9.42 373 LYS A O 1
ATOM 1330 N N . PHE A 1 158 ? 93.908 17.261 25.898 1.00 8.55 374 PHE A N 1
ATOM 1331 C CA . PHE A 1 158 ? 95.299 17.626 25.902 1.00 9.05 374 PHE A CA 1
ATOM 1332 C C . PHE A 1 158 ? 96.132 16.592 25.159 1.00 9.96 374 PHE A C 1
ATOM 1333 O O . PHE A 1 158 ? 97.064 16.952 24.404 1.00 10.90 374 PHE A O 1
ATOM 1341 N N A LEU A 1 159 ? 95.862 15.318 25.388 0.50 10.20 375 LEU A N 1
ATOM 1342 N N B LEU A 1 159 ? 95.862 15.318 25.388 0.50 10.20 375 LEU A N 1
ATOM 1343 C CA A LEU A 1 159 ? 96.579 14.273 24.687 0.50 12.70 375 LEU A CA 1
ATOM 1344 C CA B LEU A 1 159 ? 96.579 14.273 24.687 0.50 12.70 375 LEU A CA 1
ATOM 1345 C C A LEU A 1 159 ? 96.445 14.447 23.182 0.50 11.41 375 LEU A C 1
ATOM 1346 C C B LEU A 1 159 ? 96.445 14.447 23.182 0.50 11.41 375 LEU A C 1
ATOM 1347 O O A LEU A 1 159 ? 97.444 14.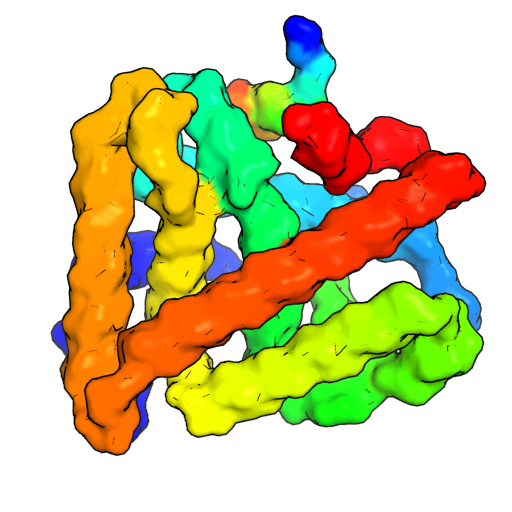310 22.462 0.50 13.63 375 LEU A O 1
ATOM 1348 O O B LEU A 1 159 ? 97.444 14.310 22.462 0.50 13.63 375 LEU A O 1
ATOM 1357 N N A ILE A 1 160 ? 95.243 14.716 22.682 0.50 9.73 376 ILE A N 1
ATOM 1358 N N B ILE A 1 160 ? 95.243 14.716 22.682 0.50 9.73 376 ILE A N 1
ATOM 1359 C CA A ILE A 1 160 ? 95.052 14.918 21.246 0.50 10.29 376 ILE A CA 1
ATOM 1360 C CA B ILE A 1 160 ? 95.052 14.918 21.246 0.50 10.29 376 ILE A CA 1
ATOM 1361 C C A ILE A 1 160 ? 95.828 16.144 20.769 0.50 10.88 376 ILE A C 1
ATOM 1362 C C B ILE A 1 160 ? 95.828 16.144 20.769 0.50 10.88 376 ILE A C 1
ATOM 1363 O O A ILE A 1 160 ? 96.590 16.063 19.773 0.50 10.16 376 ILE A O 1
ATOM 1364 O O B ILE A 1 160 ? 96.590 16.063 19.773 0.50 10.16 376 ILE A O 1
ATOM 1373 N N . LEU A 1 161 ? 95.660 17.281 21.450 1.00 9.73 377 LEU A N 1
ATOM 1374 C CA . LEU A 1 161 ? 96.383 18.499 21.074 1.00 10.31 377 LEU A CA 1
ATOM 1375 C C . LEU A 1 161 ? 97.853 18.205 20.913 1.00 10.45 377 LEU A C 1
ATOM 1376 O O . LEU A 1 161 ? 98.492 18.707 19.944 1.00 11.54 377 LEU A O 1
ATOM 1381 N N . PHE A 1 162 ? 98.410 17.411 21.810 1.00 11.10 378 PHE A N 1
ATOM 1382 C CA . PHE A 1 162 ? 99.821 17.078 21.770 1.00 11.31 378 PHE A CA 1
ATOM 1383 C C . PHE A 1 162 ? 100.138 15.706 21.137 1.00 12.46 378 PHE A C 1
ATOM 1384 O O . PHE A 1 162 ? 101.185 15.140 21.402 1.00 16.05 378 PHE A O 1
ATOM 1392 N N . SER A 1 163 ? 99.279 15.219 20.274 1.00 13.17 379 SER A N 1
ATOM 1393 C CA . SER A 1 163 ? 99.435 13.876 19.665 1.00 15.38 379 SER A CA 1
ATOM 1394 C C . SER A 1 163 ? 100.517 13.782 18.580 1.00 15.92 379 SER A C 1
ATOM 1395 O O . SER A 1 163 ? 100.980 12.697 18.267 1.00 17.71 379 SER A O 1
ATOM 1398 N N . LEU A 1 164 ? 100.913 14.910 18.031 1.00 15.16 380 LEU A N 1
ATOM 1399 C CA . LEU A 1 164 ? 101.891 14.924 16.926 1.00 14.37 380 LEU A CA 1
ATOM 1400 C C . LEU A 1 164 ? 103.255 14.446 17.357 1.00 14.21 380 LEU A C 1
ATOM 1401 O O . LEU A 1 164 ? 103.767 14.807 18.403 1.00 15.53 380 LEU A O 1
ATOM 1406 N N . ASP A 1 165 ? 103.891 13.641 16.499 1.00 16.89 381 ASP A N 1
ATOM 1407 C CA . ASP A 1 165 ? 105.249 13.203 16.775 1.00 17.12 381 ASP A CA 1
ATOM 1408 C C . ASP A 1 165 ? 106.155 14.464 16.889 1.00 15.29 381 ASP A C 1
ATOM 1409 O O . ASP A 1 165 ? 106.118 15.397 16.038 1.00 14.97 381 ASP A O 1
ATOM 1414 N N . VAL A 1 166 ? 106.977 14.508 17.930 1.00 16.38 382 VAL A N 1
ATOM 1415 C CA . VAL A 1 166 ? 107.752 15.698 18.130 1.00 16.53 382 VAL A CA 1
ATOM 1416 C C . VAL A 1 166 ? 108.785 16.016 17.040 1.00 16.17 382 VAL A C 1
ATOM 1417 O O . VAL A 1 166 ? 109.276 17.125 16.976 1.00 16.96 382 VAL A O 1
ATOM 1421 N N . LYS A 1 167 ? 109.070 15.042 16.192 1.00 16.05 383 LYS A N 1
ATOM 1422 C CA . LYS A 1 167 ? 110.026 15.309 15.116 1.00 17.35 383 LYS A CA 1
ATOM 1423 C C . LYS A 1 167 ? 109.518 16.427 14.188 1.00 15.13 383 LYS A C 1
ATOM 1424 O O . LYS A 1 167 ? 110.323 17.047 13.433 1.00 16.32 383 LYS A O 1
ATOM 1430 N N . PHE A 1 168 ? 108.216 16.754 14.226 1.00 14.51 384 PHE A N 1
ATOM 1431 C CA . PHE A 1 168 ? 107.659 17.804 13.388 1.00 13.79 384 PHE A CA 1
ATOM 1432 C C . PHE A 1 168 ? 107.683 19.199 14.002 1.00 14.19 384 PHE A C 1
ATOM 1433 O O . PHE A 1 168 ? 107.201 20.175 13.406 1.00 15.37 384 PHE A O 1
ATOM 1441 N N . LEU A 1 169 ? 108.288 19.312 15.169 1.00 14.26 385 LEU A N 1
ATOM 1442 C CA . LEU A 1 169 ? 108.319 20.537 15.923 1.00 14.60 385 LEU A CA 1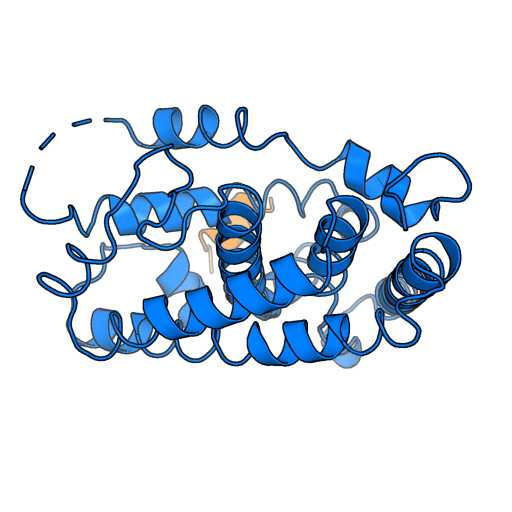
ATOM 1443 C C . LEU A 1 169 ? 109.709 21.057 16.222 1.00 15.24 385 LEU A C 1
ATOM 1444 O O . LEU A 1 169 ? 110.663 20.294 16.197 1.00 18.41 385 LEU A O 1
ATOM 1449 N N . ASN A 1 170 ? 109.794 22.333 16.514 1.00 14.86 386 ASN A N 1
ATOM 1450 C CA . ASN A 1 170 ? 111.081 22.897 16.945 1.00 16.92 386 ASN A CA 1
ATOM 1451 C C . ASN A 1 170 ? 111.342 22.476 18.404 1.00 18.32 386 ASN A C 1
ATOM 1452 O O . ASN A 1 170 ? 112.440 21.969 18.758 1.00 19.78 386 ASN A O 1
ATOM 1457 N N . ASN A 1 171 ? 110.355 22.650 19.285 1.00 16.86 387 ASN A N 1
ATOM 1458 C CA . ASN A 1 171 ? 110.580 22.323 20.683 1.00 18.49 387 ASN A CA 1
ATOM 1459 C C . ASN A 1 171 ? 110.192 20.917 21.068 1.00 21.75 387 ASN A C 1
ATOM 1460 O O . ASN A 1 171 ? 109.159 20.687 21.758 1.00 21.00 387 ASN A O 1
ATOM 1465 N N A HIS A 1 172 ? 111.070 19.995 20.710 0.50 21.91 388 HIS A N 1
ATOM 1466 N N B HIS A 1 172 ? 111.070 19.995 20.710 0.50 21.91 388 HIS A N 1
ATOM 1467 C CA A HIS A 1 172 ? 110.932 18.569 20.966 0.50 23.93 388 HIS A CA 1
ATOM 1468 C CA B HIS A 1 172 ? 110.932 18.569 20.966 0.50 23.93 388 HIS A CA 1
ATOM 1469 C C A HIS A 1 172 ? 110.741 18.201 22.393 0.50 24.35 388 HIS A C 1
ATOM 1470 C C B HIS A 1 172 ? 110.741 18.201 22.393 0.50 24.35 388 HIS A C 1
ATOM 1471 O O A HIS A 1 172 ? 109.793 17.493 22.755 0.50 25.71 388 HIS A O 1
ATOM 1472 O O B HIS A 1 172 ? 109.793 17.493 22.755 0.50 25.71 388 HIS A O 1
ATOM 1485 N N . SER A 1 173 ? 111.671 18.672 23.205 1.00 25.04 389 SER A N 1
ATOM 1486 C CA . SER A 1 173 ? 111.710 18.324 24.613 1.00 26.60 389 SER A CA 1
ATOM 1487 C C . SER A 1 173 ? 110.481 18.682 25.409 1.00 25.25 389 SER A C 1
ATOM 1488 O O . SER A 1 173 ? 109.981 17.871 26.198 1.00 26.68 389 SER A O 1
ATOM 1491 N N . LEU A 1 174 ? 109.983 19.892 25.219 1.00 22.66 390 LEU A N 1
ATOM 1492 C CA . LEU A 1 174 ? 108.831 20.346 25.970 1.00 21.76 390 LEU A CA 1
ATOM 1493 C C . LEU A 1 174 ? 107.595 19.530 25.626 1.00 21.22 390 LEU A C 1
ATOM 1494 O O . LEU A 1 174 ? 106.839 19.143 26.521 1.00 21.35 390 LEU A O 1
ATOM 1499 N N . VAL A 1 175 ? 107.391 19.264 24.347 1.00 17.10 391 VAL A N 1
ATOM 1500 C CA . VAL A 1 175 ? 106.231 18.533 23.928 1.00 17.01 391 VAL A CA 1
ATOM 1501 C C . VAL A 1 175 ? 106.350 17.056 24.269 1.00 17.92 391 VAL A C 1
ATOM 1502 O O . VAL A 1 175 ? 105.368 16.436 24.674 1.00 15.81 391 VAL A O 1
ATOM 1506 N N . LYS A 1 176 ? 107.541 16.478 24.192 1.00 15.62 392 LYS A N 1
ATOM 1507 C CA . LYS A 1 176 ? 107.696 15.091 24.547 1.00 16.77 392 LYS A CA 1
ATOM 1508 C C . LYS A 1 176 ? 107.354 14.919 26.026 1.00 17.64 392 LYS A C 1
ATOM 1509 O O . LYS A 1 176 ? 106.662 13.969 26.393 1.00 17.03 392 LYS A O 1
ATOM 1515 N N A ASP A 1 177 ? 107.818 15.833 26.863 0.50 16.05 393 ASP A N 1
ATOM 1516 N N B ASP A 1 177 ? 107.828 15.830 26.869 0.50 16.46 393 ASP A N 1
ATOM 1517 C CA A ASP A 1 177 ? 107.521 15.767 28.279 0.50 16.36 393 ASP A CA 1
ATOM 1518 C CA B ASP A 1 177 ? 107.532 15.768 28.294 0.50 16.95 393 ASP A CA 1
ATOM 1519 C C A ASP A 1 177 ? 106.019 15.8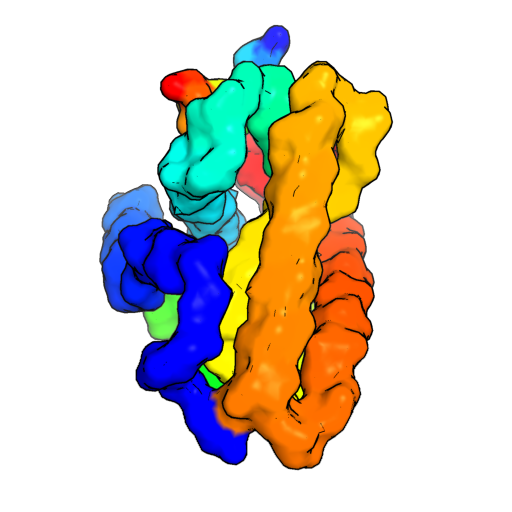95 28.525 0.50 17.56 393 ASP A C 1
ATOM 1520 C C B ASP A 1 177 ? 106.023 15.902 28.534 0.50 17.84 393 ASP A C 1
ATOM 1521 O O A ASP A 1 177 ? 105.480 15.232 29.406 0.50 18.54 393 ASP A O 1
ATOM 1522 O O B ASP A 1 177 ? 105.479 15.246 29.417 0.50 18.73 393 ASP A O 1
ATOM 1531 N N . ALA A 1 178 ? 105.345 16.734 27.750 1.00 17.00 394 ALA A N 1
ATOM 1532 C CA . ALA A 1 178 ? 103.893 16.918 27.895 1.00 15.57 394 ALA A CA 1
ATOM 1533 C C . ALA A 1 178 ? 103.187 15.642 27.509 1.00 14.46 394 ALA A C 1
ATOM 1534 O O . ALA A 1 178 ? 102.183 15.258 28.157 1.00 14.08 394 ALA A O 1
ATOM 1536 N N . GLN A 1 179 ? 103.600 14.984 26.442 1.00 13.56 395 GLN A N 1
ATOM 1537 C CA . GLN A 1 179 ? 103.019 13.742 26.030 1.00 14.20 395 GLN A CA 1
ATOM 1538 C C . GLN A 1 179 ? 103.133 12.689 27.122 1.00 13.69 395 GLN A C 1
ATOM 1539 O O . GLN A 1 179 ? 102.164 11.991 27.445 1.00 13.65 395 GLN A O 1
ATOM 1545 N N . GLU A 1 180 ? 104.329 12.606 27.711 1.00 14.05 396 GLU A N 1
ATOM 1546 C CA . GLU A 1 180 ? 104.541 11.585 28.721 1.00 14.14 396 GLU A CA 1
ATOM 1547 C C . GLU A 1 180 ? 103.717 11.920 29.949 1.00 13.34 396 GLU A C 1
ATOM 1548 O O . GLU A 1 180 ? 103.135 11.020 30.584 1.00 14.22 396 GLU A O 1
ATOM 1554 N N . LYS A 1 181 ? 103.663 13.173 30.334 1.00 14.16 397 LYS A N 1
ATOM 1555 C CA . LYS A 1 181 ? 102.909 13.517 31.534 1.00 16.16 397 LYS A CA 1
ATOM 1556 C C . LYS A 1 181 ? 101.424 13.275 31.338 1.00 14.50 397 LYS A C 1
ATOM 1557 O O . LYS A 1 181 ? 100.733 12.813 32.274 1.00 14.54 397 LYS A O 1
ATOM 1563 N N . ALA A 1 182 ? 100.896 13.519 30.147 1.00 13.02 398 ALA A N 1
ATOM 1564 C CA . ALA A 1 182 ? 99.486 13.324 29.922 1.00 12.47 398 ALA A CA 1
ATOM 1565 C C . ALA A 1 182 ? 99.122 11.841 29.905 1.00 10.97 398 ALA A C 1
ATOM 1566 O O . ALA A 1 182 ? 98.078 11.451 30.430 1.00 11.92 398 ALA A O 1
ATOM 1568 N N . ASN A 1 183 ? 99.948 11.022 29.268 1.00 11.79 399 ASN A N 1
ATOM 1569 C CA . ASN A 1 183 ? 99.653 9.591 29.277 1.00 11.32 399 ASN A CA 1
ATOM 1570 C C . ASN A 1 183 ? 99.726 9.046 30.687 1.00 11.01 399 ASN A C 1
ATOM 1571 O O . ASN A 1 183 ? 98.871 8.259 31.082 1.00 11.62 399 ASN A O 1
ATOM 1576 N N . ALA A 1 184 ? 100.730 9.490 31.452 1.00 11.35 400 ALA A N 1
ATOM 1577 C CA . ALA A 1 184 ? 100.856 9.023 32.830 1.00 12.57 400 ALA A CA 1
ATOM 1578 C C . ALA A 1 184 ? 99.683 9.487 33.657 1.00 12.02 400 ALA A C 1
ATOM 1579 O O . ALA A 1 184 ? 99.176 8.721 34.494 1.00 12.80 400 ALA A O 1
ATOM 1581 N N . ALA A 1 185 ? 99.218 10.725 33.454 1.00 11.67 401 ALA A N 1
ATOM 1582 C CA . ALA A 1 185 ? 98.090 11.208 34.230 1.00 12.00 401 ALA A CA 1
ATOM 1583 C C . ALA A 1 185 ? 96.833 10.420 33.951 1.00 11.94 401 ALA A C 1
ATOM 1584 O O . ALA A 1 185 ? 96.064 10.099 34.850 1.00 12.49 401 ALA A O 1
ATOM 1586 N N . LEU A 1 186 ? 96.543 10.133 32.678 1.00 11.43 402 LEU A N 1
ATOM 1587 C CA . LEU A 1 186 ? 95.336 9.411 32.386 1.00 11.31 402 LEU A CA 1
ATOM 1588 C C . LEU A 1 186 ? 95.409 7.975 32.953 1.00 10.90 402 LEU A C 1
ATOM 1589 O O . LEU A 1 186 ? 94.411 7.477 33.469 1.00 11.59 402 LEU A O 1
ATOM 1594 N N . LEU A 1 187 ? 96.566 7.352 32.809 1.00 11.43 403 LEU A N 1
ATOM 1595 C CA . LEU A 1 187 ? 96.719 6.002 33.344 1.00 12.15 403 LEU A CA 1
ATOM 1596 C C . LEU A 1 187 ? 96.561 6.009 34.886 1.00 12.19 403 LEU A C 1
ATOM 1597 O O . LEU A 1 187 ? 95.780 5.211 35.444 1.00 12.69 403 LEU A O 1
ATOM 1602 N N A ASP A 1 188 ? 97.233 6.941 35.552 0.50 11.84 404 ASP A N 1
ATOM 1603 N N B ASP A 1 188 ? 97.240 6.938 35.547 0.50 11.42 404 ASP A N 1
ATOM 1604 C CA A ASP A 1 188 ? 97.168 6.971 37.015 0.50 13.11 404 ASP A CA 1
ATOM 1605 C CA B ASP A 1 188 ? 97.180 6.973 37.008 0.50 12.35 404 ASP A CA 1
ATOM 1606 C C A ASP A 1 188 ? 95.774 7.272 37.491 0.50 12.34 404 ASP A C 1
ATOM 1607 C C B ASP A 1 188 ? 95.785 7.270 37.485 0.50 11.22 404 ASP A C 1
ATOM 1608 O O A ASP A 1 188 ? 95.261 6.611 38.430 0.50 14.00 404 ASP A O 1
ATOM 1609 O O B ASP A 1 188 ? 95.287 6.604 38.428 0.50 13.77 404 ASP A O 1
ATOM 1618 N N . TYR A 1 189 ? 95.110 8.255 36.880 1.00 11.36 405 TYR A N 1
ATOM 1619 C CA . TYR A 1 189 ? 93.771 8.609 37.292 1.00 10.94 405 TYR A CA 1
ATOM 1620 C C . TYR A 1 189 ? 92.771 7.471 37.087 1.00 11.24 405 TYR A C 1
ATOM 1621 O O . TYR A 1 189 ? 91.923 7.189 37.964 1.00 12.41 405 TYR A O 1
ATOM 1630 N N . THR A 1 190 ? 92.783 6.859 35.905 1.00 11.68 406 THR A N 1
ATOM 1631 C CA . THR A 1 190 ? 91.822 5.788 35.669 1.00 11.99 406 THR A CA 1
ATOM 1632 C C . THR A 1 190 ? 92.069 4.598 36.620 1.00 11.33 406 THR A C 1
ATOM 1633 O O . THR A 1 190 ? 91.087 4.040 37.090 1.00 12.75 406 THR A O 1
ATOM 1637 N N . LEU A 1 191 ? 93.322 4.273 36.878 1.00 11.64 407 LEU A N 1
ATOM 1638 C CA . LEU A 1 191 ? 93.601 3.146 37.799 1.00 12.44 407 LEU A CA 1
ATOM 1639 C C . LEU A 1 191 ? 93.146 3.463 39.213 1.00 14.27 407 LEU A C 1
ATOM 1640 O O . LEU A 1 191 ? 92.607 2.549 39.898 1.00 16.04 407 LEU A O 1
ATOM 1645 N N . SER A 1 192 ? 93.317 4.692 39.679 1.00 12.94 408 SER A N 1
ATOM 1646 C CA . SER A 1 192 ? 92.949 5.009 41.060 1.00 15.13 408 SER A CA 1
ATOM 1647 C C . SER A 1 192 ? 91.487 5.296 41.254 1.00 15.45 408 SER A C 1
ATOM 1648 O O . SER A 1 192 ? 90.903 5.018 42.330 1.00 17.83 408 SER A O 1
ATOM 1651 N N . HIS A 1 193 ? 90.811 5.824 40.255 1.00 14.24 409 HIS A N 1
ATOM 1652 C CA . HIS A 1 193 ? 89.452 6.159 40.402 1.00 13.61 409 HIS A CA 1
ATOM 1653 C C . HIS A 1 193 ? 88.462 5.109 39.899 1.00 14.40 409 HIS A C 1
ATOM 1654 O O . HIS A 1 193 ? 87.309 5.107 40.299 1.00 16.09 409 HIS A O 1
ATOM 1661 N N . TYR A 1 194 ? 88.906 4.257 38.978 1.00 13.29 410 TYR A N 1
ATOM 1662 C CA . TYR A 1 194 ? 88.048 3.186 38.448 1.00 12.45 410 TYR A CA 1
ATOM 1663 C C . TYR A 1 194 ? 88.793 1.870 38.471 1.00 14.15 410 TYR A C 1
ATOM 1664 O O . TYR A 1 194 ? 88.977 1.223 37.460 1.00 13.14 410 TYR A O 1
ATOM 1673 N N . PRO A 1 195 ? 89.201 1.426 39.685 1.00 14.23 411 PRO A N 1
ATOM 1674 C CA . PRO A 1 195 ? 89.956 0.177 39.770 1.00 14.80 411 PRO A CA 1
ATOM 1675 C C . PRO A 1 195 ? 89.299 -1.070 39.221 1.00 13.95 411 PRO A C 1
ATOM 1676 O O . PRO A 1 195 ? 89.983 -1.981 38.773 1.00 16.91 411 PRO A O 1
ATOM 1680 N N . HIS A 1 196 ? 87.991 -1.099 39.238 1.00 13.94 412 HIS A N 1
ATOM 1681 C CA . HIS A 1 196 ? 87.271 -2.256 38.717 1.00 14.60 412 HIS A CA 1
ATOM 1682 C C . HIS A 1 196 ? 87.057 -2.225 37.218 1.00 18.39 412 HIS A C 1
ATOM 1683 O O . HIS A 1 196 ? 86.493 -3.182 36.666 1.00 19.58 412 HIS A O 1
ATOM 1690 N N . SER A 1 197 ? 87.484 -1.130 36.571 1.00 16.61 413 SER A N 1
ATOM 1691 C CA . SER A 1 197 ? 87.483 -1.037 35.077 1.00 17.07 413 SER A CA 1
ATOM 1692 C C . SER A 1 197 ? 88.982 -1.225 34.799 1.00 19.62 413 SER A C 1
ATOM 1693 O O . SER A 1 197 ? 89.690 -0.270 34.480 1.00 17.14 413 SER A O 1
ATOM 1696 N N . GLY A 1 198 ? 89.489 -2.448 34.938 1.00 18.59 414 GLY A N 1
ATOM 1697 C CA . GLY A 1 198 ? 90.905 -2.682 34.846 1.00 19.35 414 GLY A CA 1
ATOM 1698 C C . GLY A 1 198 ? 91.679 -2.238 33.634 1.00 16.93 414 GLY A C 1
ATOM 1699 O O . GLY A 1 198 ? 92.883 -2.020 33.731 1.00 19.11 414 GLY A O 1
ATOM 1700 N N A ASP A 1 199 ? 91.002 -2.183 32.493 0.50 15.28 415 ASP A N 1
ATOM 1701 N N B ASP A 1 199 ? 91.015 -2.164 32.488 0.50 15.54 415 ASP A N 1
ATOM 1702 C CA A ASP A 1 199 ? 91.665 -1.720 31.284 0.50 14.16 415 ASP A CA 1
ATOM 1703 C CA B ASP A 1 199 ? 91.721 -1.710 31.295 0.50 15.03 415 ASP A CA 1
ATOM 1704 C C A ASP A 1 199 ? 91.076 -0.393 30.770 0.50 12.44 415 ASP A C 1
ATOM 1705 C C B ASP A 1 199 ? 91.108 -0.389 30.776 0.50 12.49 415 ASP A C 1
ATOM 1706 O O A ASP A 1 199 ? 91.108 -0.137 29.551 0.50 13.14 415 ASP A O 1
ATOM 1707 O O B ASP A 1 199 ? 91.138 -0.141 29.557 0.50 12.97 415 ASP A O 1
ATOM 1716 N N . LYS A 1 200 ? 90.591 0.460 31.677 1.00 11.71 416 LYS A N 1
ATOM 1717 C CA . LYS A 1 200 ? 89.986 1.716 31.245 1.00 11.84 416 LYS A CA 1
ATOM 1718 C C . LYS A 1 200 ? 90.932 2.583 30.407 1.00 10.97 416 LYS A C 1
ATOM 1719 O O . LYS A 1 200 ? 90.489 3.152 29.373 1.00 11.12 416 LYS A O 1
ATOM 1725 N N . PHE A 1 201 ? 92.170 2.677 30.788 1.00 10.47 417 PHE A N 1
ATOM 1726 C CA . PHE A 1 201 ? 93.131 3.477 30.026 1.00 11.46 417 PHE A CA 1
ATOM 1727 C C . PHE A 1 201 ? 93.210 2.996 28.567 1.00 12.36 417 PHE A C 1
ATOM 1728 O O . PHE A 1 201 ? 93.075 3.831 27.645 1.00 11.12 417 PHE A O 1
ATOM 1736 N N A GLN A 1 202 ? 93.415 1.689 28.345 0.50 11.69 418 GLN A N 1
ATOM 1737 N N B GLN A 1 202 ? 93.441 1.696 28.331 0.50 11.63 418 GLN A N 1
ATOM 1738 C CA A GLN A 1 202 ? 93.467 1.185 26.997 0.50 10.65 418 GLN A CA 1
ATOM 1739 C CA B GLN A 1 202 ? 93.484 1.179 26.976 0.50 11.05 418 GLN A CA 1
ATOM 1740 C C A GLN A 1 202 ? 92.166 1.420 26.267 0.50 11.80 418 GLN A C 1
ATOM 1741 C C B GLN A 1 202 ? 92.147 1.397 26.254 0.50 11.97 418 GLN A C 1
ATOM 1742 O O A GLN A 1 202 ? 92.197 1.728 25.060 0.50 12.20 418 GLN A O 1
ATOM 1743 O O B GLN A 1 202 ? 92.118 1.685 25.046 0.50 12.12 418 GLN A O 1
ATOM 1754 N N . GLN A 1 203 ? 91.039 1.280 26.931 1.00 10.73 419 GLN A N 1
ATOM 1755 C CA . GLN A 1 203 ? 89.765 1.473 26.299 1.00 12.29 419 GLN A CA 1
ATOM 1756 C C . GLN A 1 203 ? 89.611 2.933 25.849 1.00 11.06 419 GLN A C 1
ATOM 1757 O O . GLN A 1 203 ? 88.952 3.212 24.809 1.00 11.27 419 GLN A O 1
ATOM 1763 N N . LEU A 1 204 ? 90.124 3.881 26.639 1.00 9.80 420 LEU A N 1
ATOM 1764 C CA . LEU A 1 204 ? 90.076 5.283 26.227 1.00 10.02 420 LEU A CA 1
ATOM 1765 C C . LEU A 1 204 ? 91.018 5.497 25.068 1.00 10.98 420 LEU A C 1
ATOM 1766 O O . LEU A 1 204 ? 90.663 6.281 24.137 1.00 11.25 420 LEU A O 1
ATOM 1771 N N . LEU A 1 205 ? 92.195 4.878 25.039 1.00 10.65 421 LEU A N 1
ATOM 1772 C CA . LEU A 1 205 ? 93.055 5.070 23.887 1.00 11.49 421 LEU A CA 1
ATOM 1773 C C . LEU A 1 205 ? 92.403 4.447 22.647 1.00 11.77 421 LEU A C 1
ATOM 1774 O O . LEU A 1 205 ? 92.520 5.008 21.528 1.00 12.28 421 LEU A O 1
ATOM 1779 N N . LEU A 1 206 ? 91.721 3.324 22.768 1.00 11.30 422 LEU A N 1
ATOM 1780 C CA . LEU A 1 206 ? 90.997 2.779 21.611 1.00 12.42 422 LEU A CA 1
ATOM 1781 C C . LEU A 1 206 ? 89.860 3.719 21.199 1.00 12.91 422 LEU A C 1
ATOM 1782 O O . LEU A 1 206 ? 89.538 3.857 19.993 1.00 12.50 422 LEU A O 1
ATOM 1787 N N . SER A 1 207 ? 89.239 4.423 22.143 1.00 11.63 423 SER A N 1
ATOM 1788 C CA . SER A 1 207 ? 88.217 5.397 21.787 1.00 11.52 423 SER A CA 1
ATOM 1789 C C . SER A 1 207 ? 88.868 6.530 20.999 1.00 10.65 423 SER A C 1
ATOM 1790 O O . SER A 1 207 ? 88.189 7.089 20.091 1.00 12.31 423 SER A O 1
ATOM 1793 N N . LEU A 1 208 ? 90.103 6.885 21.284 1.00 10.70 424 LEU A N 1
ATOM 1794 C CA . LEU A 1 208 ? 90.762 7.929 20.480 1.00 11.20 424 LEU A CA 1
ATOM 1795 C C . LEU A 1 208 ? 91.017 7.421 19.076 1.00 12.18 424 LEU A C 1
ATOM 1796 O O . LEU A 1 208 ? 90.978 8.233 18.132 1.00 11.74 424 LEU A O 1
ATOM 1801 N N . VAL A 1 209 ? 91.275 6.124 18.893 1.00 11.30 425 VAL A N 1
ATOM 1802 C CA . VAL A 1 209 ? 91.437 5.587 17.532 1.00 11.80 425 VAL A CA 1
ATOM 1803 C C . VAL A 1 209 ? 90.127 5.825 16.791 1.00 11.34 425 VAL A C 1
ATOM 1804 O O . VAL A 1 209 ? 90.160 6.196 15.599 1.00 11.66 425 VAL A O 1
ATOM 1808 N N . GLU A 1 210 ? 88.997 5.644 17.440 1.00 10.90 426 GLU A N 1
ATOM 1809 C CA . GLU A 1 210 ? 87.723 5.853 16.788 1.00 10.29 426 GLU A CA 1
ATOM 1810 C C . GLU A 1 210 ? 87.483 7.347 16.533 1.00 10.67 426 GLU A C 1
ATOM 1811 O O . GLU A 1 210 ? 86.916 7.710 15.484 1.00 11.15 426 GLU A O 1
ATOM 1817 N N . VAL A 1 211 ? 87.882 8.214 17.451 1.00 10.03 427 VAL A N 1
ATOM 1818 C CA . VAL A 1 211 ? 87.778 9.662 17.187 1.00 9.42 427 VAL A CA 1
ATOM 1819 C C . VAL A 1 211 ? 88.572 9.985 15.932 1.00 10.44 427 VAL A C 1
ATOM 1820 O O . VAL A 1 211 ? 88.099 10.779 15.104 1.00 9.80 427 VAL A O 1
ATOM 1824 N N A ARG A 1 212 ? 89.757 9.419 15.759 0.50 9.61 428 ARG A N 1
ATOM 1825 N N B ARG A 1 212 ? 89.767 9.436 15.766 0.50 9.43 428 ARG A N 1
ATOM 1826 C CA A ARG A 1 212 ? 90.538 9.689 14.556 0.50 10.11 428 ARG A CA 1
ATOM 1827 C CA B ARG A 1 212 ? 90.544 9.717 14.563 0.50 10.16 428 ARG A CA 1
ATOM 1828 C C A ARG A 1 212 ? 89.835 9.170 13.322 0.50 10.48 428 ARG A C 1
ATOM 1829 C C B ARG A 1 212 ? 89.840 9.174 13.325 0.50 10.52 428 ARG A C 1
ATOM 1830 O O A ARG A 1 212 ? 89.872 9.844 12.268 0.50 11.28 428 ARG A O 1
ATOM 1831 O O B ARG A 1 212 ? 89.880 9.842 12.267 0.50 11.29 428 ARG A O 1
ATOM 1846 N N . ALA A 1 213 ? 89.181 8.013 13.392 1.00 10.23 429 ALA A N 1
ATOM 1847 C CA . ALA A 1 213 ? 88.470 7.506 12.227 1.00 11.09 429 ALA A CA 1
ATOM 1848 C C . ALA A 1 213 ? 87.296 8.411 11.882 1.00 10.75 429 ALA A C 1
ATOM 1849 O O . ALA A 1 213 ? 87.062 8.721 10.681 1.00 11.09 429 ALA A O 1
ATOM 1851 N N . LEU A 1 214 ? 86.541 8.846 12.865 1.00 10.26 430 LEU A N 1
ATOM 1852 C CA . LEU A 1 214 ? 85.446 9.790 12.652 1.00 10.35 430 LEU A CA 1
ATOM 1853 C C . LEU A 1 214 ? 85.932 11.087 12.082 1.00 9.86 430 LEU A C 1
ATOM 1854 O O . LEU A 1 214 ? 85.247 11.669 11.214 1.00 10.35 430 LEU A O 1
ATOM 1859 N N A SER A 1 215 ? 87.077 11.560 12.560 0.33 9.84 431 SER A N 1
ATOM 1860 N N B SER A 1 215 ? 87.077 11.560 12.560 0.33 9.84 431 SER A N 1
ATOM 1861 N N C SER A 1 215 ? 87.077 11.560 12.560 0.33 9.84 431 SER A N 1
ATOM 1862 C CA A SER A 1 215 ? 87.662 12.818 12.081 0.33 10.73 431 SER A CA 1
ATOM 1863 C CA B SER A 1 215 ? 87.662 12.818 12.081 0.33 10.73 431 SER A CA 1
ATOM 1864 C CA C SER A 1 215 ? 87.662 12.818 12.081 0.33 10.73 431 SER A CA 1
ATOM 1865 C C A SER A 1 215 ? 87.998 12.731 10.587 0.33 12.69 431 SER A C 1
ATOM 1866 C C B SER A 1 215 ? 87.998 12.731 10.587 0.33 12.69 431 SER A C 1
ATOM 1867 C C C SER A 1 215 ? 87.998 12.731 10.587 0.33 12.69 431 SER A C 1
ATOM 1868 O O A SER A 1 215 ? 87.756 13.677 9.813 0.33 6.33 431 SER A O 1
ATOM 1869 O O B SER A 1 215 ? 87.756 13.677 9.813 0.33 6.33 431 SER A O 1
ATOM 1870 O O C SER A 1 215 ? 87.756 13.677 9.813 0.33 6.33 431 SER A O 1
ATOM 1877 N N A MET A 1 216 ? 88.587 11.605 10.200 0.50 8.97 432 MET A N 1
ATOM 1878 N N B MET A 1 216 ? 88.562 11.582 10.192 0.50 9.04 432 MET A N 1
ATOM 1879 C CA A MET A 1 216 ? 88.926 11.399 8.799 0.50 8.87 432 MET A CA 1
ATOM 1880 C CA B MET A 1 216 ? 88.930 11.417 8.795 0.50 8.97 432 MET A CA 1
ATOM 1881 C C A MET A 1 216 ? 87.663 11.414 7.959 0.50 9.95 432 MET A C 1
ATOM 1882 C C B MET A 1 216 ? 87.664 11.414 7.955 0.50 10.04 432 MET A C 1
ATOM 1883 O O A MET A 1 216 ? 87.637 12.023 6.862 0.50 10.36 432 MET A O 1
ATOM 1884 O O B MET A 1 216 ? 87.633 12.022 6.858 0.50 10.25 432 MET A O 1
ATOM 1893 N N . GLN A 1 217 ? 86.604 10.753 8.420 1.00 10.39 433 GLN A N 1
ATOM 1894 C CA . GLN A 1 217 ? 85.371 10.760 7.681 1.00 11.31 433 GLN A CA 1
ATOM 1895 C C . GLN A 1 217 ? 84.775 12.148 7.623 1.00 10.43 433 GLN A C 1
ATOM 1896 O O . GLN A 1 217 ? 84.163 12.539 6.592 1.00 11.44 433 GLN A O 1
ATOM 1902 N N . ALA A 1 218 ? 84.908 12.933 8.674 1.00 10.15 434 ALA A N 1
ATOM 1903 C CA . ALA A 1 218 ? 84.386 14.281 8.671 1.00 10.98 434 ALA A CA 1
ATOM 1904 C C . ALA A 1 218 ? 85.172 15.140 7.678 1.00 10.00 434 ALA A C 1
ATOM 1905 O O . ALA A 1 218 ? 84.566 15.996 7.003 1.00 10.69 434 ALA A O 1
ATOM 1907 N N . LYS A 1 219 ? 86.477 14.933 7.575 1.00 9.06 435 LYS A N 1
ATOM 1908 C CA . LYS A 1 219 ? 87.280 15.649 6.589 1.00 10.30 435 LYS A CA 1
ATOM 1909 C C . LYS A 1 219 ? 86.817 15.284 5.190 1.00 9.49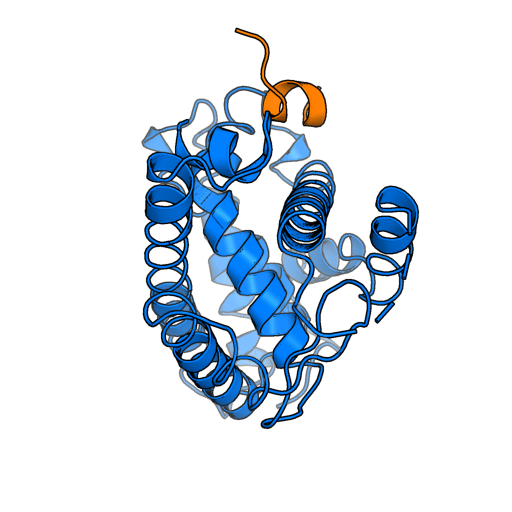 435 LYS A C 1
ATOM 1910 O O . LYS A 1 219 ? 86.759 16.175 4.322 1.00 9.27 435 LYS A O 1
ATOM 1916 N N A GLU A 1 220 ? 86.501 14.017 4.940 0.50 9.47 436 GLU A N 1
ATOM 1917 N N B GLU A 1 220 ? 86.496 14.023 4.946 0.50 9.14 436 GLU A N 1
ATOM 1918 C CA A GLU A 1 220 ? 86.040 13.619 3.602 0.50 9.71 436 GLU A CA 1
ATOM 1919 C CA B GLU A 1 220 ? 86.031 13.615 3.616 0.50 8.97 436 GLU A CA 1
ATOM 1920 C C A GLU A 1 220 ? 84.705 14.267 3.285 0.50 10.13 436 GLU A C 1
ATOM 1921 C C B GLU A 1 220 ? 84.704 14.258 3.287 0.50 9.39 436 GLU A C 1
ATOM 1922 O O A GLU A 1 220 ? 84.455 14.660 2.142 0.50 10.14 436 GLU A O 1
ATOM 1923 O O B GLU A 1 220 ? 84.462 14.643 2.139 0.50 9.90 436 GLU A O 1
ATOM 1934 N N . TYR A 1 221 ? 83.829 14.408 4.275 1.00 9.27 437 TYR A N 1
ATOM 1935 C CA . TYR A 1 221 ? 82.544 15.087 4.075 1.00 10.63 437 TYR A CA 1
ATOM 1936 C C . TYR A 1 221 ? 82.799 16.574 3.746 1.00 10.81 437 TYR A C 1
ATOM 1937 O O . TYR A 1 221 ? 82.218 17.111 2.776 1.00 10.56 437 TYR A O 1
ATOM 1946 N N . LEU A 1 222 ? 83.689 17.237 4.495 1.00 9.64 438 LEU A N 1
ATOM 1947 C CA . LEU A 1 222 ? 84.003 18.614 4.203 1.00 10.02 438 LEU A CA 1
ATOM 1948 C C . LEU A 1 222 ? 84.635 18.735 2.794 1.00 10.43 438 LEU A C 1
ATOM 1949 O O . LEU A 1 222 ? 84.338 19.714 2.087 1.00 10.55 438 LEU A O 1
ATOM 1954 N N . TYR A 1 223 ? 85.492 17.812 2.399 1.00 9.03 439 TYR A N 1
ATOM 1955 C CA . TYR A 1 223 ? 86.094 17.895 1.079 1.00 8.67 439 TYR A CA 1
ATOM 1956 C C . TYR A 1 223 ? 85.019 17.753 0.003 1.00 10.67 439 TYR A C 1
ATOM 1957 O O . TYR A 1 223 ? 85.074 18.500 -1.004 1.00 10.77 439 TYR A O 1
ATOM 1966 N N . HIS A 1 224 ? 84.055 16.855 0.161 1.00 10.19 440 HIS A N 1
ATOM 1967 C CA . HIS A 1 224 ? 82.972 16.722 -0.809 1.00 10.84 440 HIS A CA 1
ATOM 1968 C C . HIS A 1 224 ? 82.217 18.045 -0.886 1.00 11.73 440 HIS A C 1
ATOM 1969 O O . HIS A 1 224 ? 81.872 18.496 -2.014 1.00 13.00 440 HIS A O 1
ATOM 1976 N N . LYS A 1 225 ? 81.887 18.664 0.244 1.00 11.63 441 LYS A N 1
ATOM 1977 C CA . LYS A 1 225 ? 81.196 19.963 0.201 1.00 12.37 441 LYS A CA 1
ATOM 1978 C C . LYS A 1 225 ? 82.059 21.018 -0.452 1.00 12.53 441 LYS A C 1
ATOM 1979 O O . LYS A 1 225 ? 81.565 21.847 -1.262 1.00 14.91 441 LYS A O 1
ATOM 1985 N N . HIS A 1 226 ? 83.358 21.045 -0.188 1.00 12.20 442 HIS A N 1
ATOM 1986 C CA . HIS A 1 226 ? 84.247 21.999 -0.773 1.00 12.27 442 HIS A CA 1
ATOM 1987 C C . HIS A 1 226 ? 84.279 21.830 -2.298 1.00 13.18 442 HIS A C 1
ATOM 1988 O O . HIS A 1 226 ? 84.140 22.853 -3.036 1.00 13.67 442 HIS A O 1
ATOM 1995 N N . LEU A 1 227 ? 84.424 20.616 -2.815 1.00 13.01 443 LEU A N 1
ATOM 1996 C CA . LEU A 1 227 ? 84.462 20.424 -4.273 1.00 13.31 443 LEU A CA 1
ATOM 1997 C C . LEU A 1 227 ? 83.136 20.796 -4.901 1.00 14.28 443 LEU A C 1
ATOM 1998 O O . LEU A 1 227 ? 83.139 21.218 -6.085 1.00 16.77 443 LEU A O 1
ATOM 2003 N N . GLY A 1 228 ? 82.047 20.678 -4.178 1.00 15.24 444 GLY A N 1
ATOM 2004 C CA . GLY A 1 228 ? 80.746 21.058 -4.705 1.00 16.85 444 GLY A CA 1
ATOM 2005 C C . GLY A 1 228 ? 80.467 22.552 -4.546 1.00 16.75 444 GLY A C 1
ATOM 2006 O O . GLY A 1 228 ? 79.351 23.014 -4.897 1.00 20.34 444 GLY A O 1
ATOM 2007 N N A ASN A 1 229 ? 81.409 23.327 -4.031 0.50 16.26 445 ASN A N 1
ATOM 2008 N N B ASN A 1 229 ? 81.430 23.319 -4.060 0.50 16.82 445 ASN A N 1
ATOM 2009 C CA A ASN A 1 229 ? 81.183 24.761 -3.850 0.50 14.92 445 ASN A CA 1
ATOM 2010 C CA B ASN A 1 229 ? 81.244 24.752 -3.845 0.50 16.81 445 ASN A CA 1
ATOM 2011 C C A ASN A 1 229 ? 80.048 25.039 -2.899 0.50 18.04 445 ASN A C 1
ATOM 2012 C C B ASN A 1 229 ? 80.086 25.039 -2.900 0.50 18.22 445 ASN A C 1
ATOM 2013 O O A ASN A 1 229 ? 79.342 26.050 -3.023 0.50 21.84 445 ASN A O 1
ATOM 2014 O O B ASN A 1 229 ? 79.394 26.058 -3.041 0.50 22.36 445 ASN A O 1
ATOM 2023 N N . GLU A 1 230 ? 79.876 24.158 -1.928 1.00 17.84 446 GLU A N 1
ATOM 2024 C CA . GLU A 1 230 ? 78.812 24.321 -0.953 1.00 16.25 446 GLU A CA 1
ATOM 2025 C C . GLU A 1 230 ? 79.224 24.961 0.357 1.00 16.43 446 GLU A C 1
ATOM 2026 O O . GLU A 1 230 ? 78.367 25.313 1.162 1.00 20.15 446 GLU A O 1
ATOM 2032 N N . MET A 1 231 ? 80.521 25.132 0.582 1.00 17.27 447 MET A N 1
ATOM 2033 C CA . MET A 1 231 ? 80.955 25.739 1.850 1.00 18.01 447 MET A CA 1
ATOM 2034 C C . MET A 1 231 ? 80.985 27.259 1.762 1.00 18.42 447 MET A C 1
ATOM 2035 O O . MET A 1 231 ? 81.220 27.804 0.690 1.00 19.61 447 MET A O 1
ATOM 2040 N N . PRO A 1 232 ? 80.729 27.954 2.874 1.00 18.40 448 PRO A N 1
ATOM 2041 C CA . PRO A 1 232 ? 80.776 29.420 2.882 1.00 17.58 448 PRO A CA 1
ATOM 2042 C C . PRO A 1 232 ? 82.187 29.856 2.564 1.00 19.65 448 PRO A C 1
ATOM 2043 O O . PRO A 1 232 ? 83.185 29.174 2.874 1.00 17.87 448 PRO A O 1
ATOM 2047 N N . ARG A 1 233 ? 82.306 31.028 1.934 1.00 20.50 449 ARG A N 1
ATOM 2048 C CA . ARG A 1 233 ? 83.630 31.544 1.648 1.00 21.40 449 ARG A CA 1
ATOM 2049 C C . ARG A 1 233 ? 84.382 31.867 2.950 1.00 17.55 449 ARG A C 1
ATOM 2050 O O . ARG A 1 233 ? 83.782 32.243 3.946 1.00 20.64 449 ARG A O 1
ATOM 2058 N N . ASN A 1 234 ? 85.687 31.636 2.912 1.00 21.84 450 ASN A N 1
ATOM 2059 C CA . ASN A 1 234 ? 86.597 31.857 4.049 1.00 23.96 450 ASN A CA 1
ATOM 2060 C C . ASN A 1 234 ? 86.264 31.077 5.293 1.00 20.09 450 ASN A C 1
ATOM 2061 O O . ASN A 1 234 ? 86.522 31.511 6.400 1.00 22.72 450 ASN A O 1
ATOM 2066 N N . ASN A 1 235 ? 85.666 29.918 5.103 1.00 18.67 451 ASN A N 1
ATOM 2067 C CA . ASN A 1 235 ? 85.343 29.015 6.205 1.00 15.18 451 ASN A CA 1
ATOM 2068 C C . ASN A 1 235 ? 86.673 28.555 6.860 1.00 13.72 451 ASN A C 1
ATOM 2069 O O . ASN A 1 235 ? 87.600 28.147 6.184 1.00 13.85 451 ASN A O 1
ATOM 2074 N N . LEU A 1 236 ? 86.724 28.642 8.183 1.00 13.67 452 LEU A N 1
ATOM 2075 C CA . LEU A 1 236 ? 87.914 28.258 8.901 1.00 12.73 452 LEU A CA 1
ATOM 2076 C C . LEU A 1 236 ? 88.174 26.733 8.819 1.00 11.24 452 LEU A C 1
ATOM 2077 O O . LEU A 1 236 ? 89.328 26.345 8.720 1.00 12.19 452 LEU A O 1
ATOM 2082 N N . LEU A 1 237 ? 87.128 25.920 8.890 1.00 11.39 453 LEU A N 1
ATOM 2083 C CA . LEU A 1 237 ? 87.413 24.476 8.780 1.00 11.31 453 LEU A CA 1
ATOM 2084 C C . LEU A 1 237 ? 88.007 24.106 7.436 1.00 11.32 453 LEU A C 1
ATOM 2085 O O . LEU A 1 237 ? 88.889 23.289 7.365 1.00 10.48 453 LEU A O 1
ATOM 2090 N N . ILE A 1 238 ? 87.609 24.800 6.364 1.00 12.21 454 ILE A N 1
ATOM 2091 C CA . ILE A 1 238 ? 88.223 24.544 5.050 1.00 12.84 454 ILE A CA 1
ATOM 2092 C C . ILE A 1 238 ? 89.681 25.052 5.023 1.00 12.62 454 ILE A C 1
ATOM 2093 O O . ILE A 1 238 ? 90.551 24.418 4.428 1.00 12.90 454 ILE A O 1
ATOM 2098 N N . GLU A 1 239 ? 89.981 26.176 5.693 1.00 12.10 455 GLU A N 1
ATOM 2099 C CA . GLU A 1 239 ? 91.369 26.596 5.764 1.00 13.22 455 GLU A CA 1
ATOM 2100 C C . GLU A 1 239 ? 92.198 25.500 6.462 1.00 12.69 455 GLU A C 1
ATOM 2101 O O . GLU A 1 239 ? 93.300 25.166 6.064 1.00 12.89 455 GLU A O 1
ATOM 2107 N N . MET A 1 240 ? 91.664 24.961 7.566 1.00 10.94 456 MET A N 1
ATOM 2108 C CA . MET A 1 240 ? 92.362 23.879 8.247 1.00 10.67 456 MET A CA 1
ATOM 2109 C C . MET A 1 240 ? 92.499 22.620 7.348 1.00 10.96 456 MET A C 1
ATOM 2110 O O . MET A 1 240 ? 93.543 21.992 7.333 1.00 12.46 456 MET A O 1
ATOM 2115 N N . LEU A 1 241 ? 91.449 22.329 6.602 1.00 10.68 457 LEU A N 1
ATOM 2116 C CA . LEU A 1 241 ? 91.445 21.161 5.720 1.00 11.22 457 LEU A CA 1
ATOM 2117 C C . LEU A 1 241 ? 92.568 21.255 4.672 1.00 12.78 457 LEU A C 1
ATOM 2118 O O . LEU A 1 241 ? 93.231 20.262 4.328 1.00 12.86 457 LEU A O 1
ATOM 2123 N N . GLN A 1 242 ? 92.767 22.448 4.151 1.00 13.40 458 GLN A N 1
ATOM 2124 C CA . GLN A 1 242 ? 93.800 22.663 3.127 1.00 14.45 458 GLN A CA 1
ATOM 2125 C C . GLN A 1 242 ? 95.177 22.908 3.662 1.00 19.56 458 GLN A C 1
ATOM 2126 O O . GLN A 1 242 ? 96.136 22.917 2.870 1.00 27.19 458 GLN A O 1
ATOM 2132 N N . ALA A 1 243 ? 95.363 23.038 4.961 1.00 17.89 459 ALA A N 1
ATOM 2133 C CA . ALA A 1 243 ? 96.712 23.391 5.431 1.00 25.85 459 ALA A CA 1
ATOM 2134 C C . ALA A 1 243 ? 97.722 22.296 5.454 1.00 28.77 459 ALA A C 1
ATOM 2135 O O . ALA A 1 243 ? 97.343 21.131 5.616 1.00 34.67 459 ALA A O 1
ATOM 2137 N N A ARG B 2 1 ? 102.308 34.214 4.488 0.50 31.95 17 ARG B N 1
ATOM 2138 N N B ARG B 2 1 ? 102.308 34.214 4.488 0.50 31.95 17 ARG B N 1
ATOM 2139 C CA A ARG B 2 1 ? 100.895 34.244 4.005 0.50 28.88 17 ARG B CA 1
ATOM 2140 C CA B ARG B 2 1 ? 100.895 34.244 4.005 0.50 28.88 17 ARG B CA 1
ATOM 2141 C C A ARG B 2 1 ? 99.963 34.342 5.204 0.50 27.09 17 ARG B C 1
ATOM 2142 C C B ARG B 2 1 ? 99.963 34.342 5.204 0.50 27.09 17 ARG B C 1
ATOM 2143 O O A ARG B 2 1 ? 99.898 33.431 6.048 0.50 31.79 17 ARG B O 1
ATOM 2144 O O B ARG B 2 1 ? 99.898 33.431 6.048 0.50 31.79 17 ARG B O 1
ATOM 2159 N N . PRO B 2 2 ? 99.252 35.474 5.313 1.00 28.73 18 PRO B N 1
ATOM 2160 C CA . PRO B 2 2 ? 98.330 35.626 6.462 1.00 25.67 18 PRO B CA 1
ATOM 2161 C C . PRO B 2 2 ? 97.198 34.595 6.395 1.00 20.85 18 PRO B C 1
ATOM 2162 O O . PRO B 2 2 ? 96.634 34.352 5.318 1.00 25.04 18 PRO B O 1
ATOM 2166 N N . THR B 2 3 ? 96.856 34.018 7.542 1.00 17.32 19 THR B N 1
ATOM 2167 C CA . THR B 2 3 ? 95.771 33.033 7.583 1.00 16.93 19 THR B CA 1
ATOM 2168 C C . THR B 2 3 ? 94.899 33.344 8.786 1.00 14.54 19 THR B C 1
ATOM 2169 O O . THR B 2 3 ? 95.295 34.056 9.724 1.00 14.29 19 THR B O 1
ATOM 2173 N N . ILE B 2 4 ? 93.683 32.801 8.784 1.00 14.18 20 ILE B N 1
ATOM 2174 C CA . ILE B 2 4 ? 92.829 32.991 9.933 1.00 13.82 20 ILE B CA 1
ATOM 2175 C C . ILE B 2 4 ? 93.477 32.387 11.191 1.00 13.43 20 ILE B C 1
ATOM 2176 O O . ILE B 2 4 ? 93.468 32.972 12.245 1.00 13.55 20 ILE B O 1
ATOM 2181 N N . LEU B 2 5 ? 94.027 31.179 11.056 1.00 13.36 21 LEU B N 1
ATOM 2182 C CA . LEU B 2 5 ? 94.664 30.523 12.206 1.00 14.67 21 LEU B CA 1
ATOM 2183 C C . LEU B 2 5 ? 95.778 31.363 12.830 1.00 13.89 21 LEU B C 1
ATOM 2184 O O . LEU B 2 5 ? 95.840 31.503 14.056 1.00 14.83 21 LEU B O 1
ATOM 2189 N N . TYR B 2 6 ? 96.618 31.952 11.987 1.00 15.18 22 TYR B N 1
ATOM 2190 C CA . TYR B 2 6 ? 97.701 32.763 12.524 1.00 14.84 22 TYR B CA 1
ATOM 2191 C C . TYR B 2 6 ? 97.129 33.967 13.260 1.00 15.83 22 TYR B C 1
ATOM 2192 O O . TYR B 2 6 ? 97.635 34.320 14.324 1.00 18.86 22 TYR B O 1
ATOM 2201 N N . ALA B 2 7 ? 96.057 34.557 12.737 1.00 14.55 23 ALA B N 1
ATOM 2202 C CA . ALA B 2 7 ? 95.427 35.723 13.379 1.00 17.58 23 ALA B CA 1
ATOM 2203 C C . ALA B 2 7 ? 94.850 35.320 14.746 1.00 16.86 23 ALA B C 1
ATOM 2204 O O . ALA B 2 7 ? 94.892 36.067 15.710 1.00 19.41 23 ALA B O 1
ATOM 2206 N N . LEU B 2 8 ? 94.340 34.090 14.872 1.00 14.83 24 LEU B N 1
ATOM 2207 C CA . LEU B 2 8 ? 93.802 33.639 16.178 1.00 16.71 24 LEU B CA 1
ATOM 2208 C C . LEU B 2 8 ? 94.904 33.450 17.232 1.00 16.75 24 LEU B C 1
ATOM 2209 O O . LEU B 2 8 ? 94.683 33.641 18.439 1.00 20.60 24 LEU B O 1
ATOM 2214 N N . LEU B 2 9 ? 96.094 33.082 16.761 1.00 16.82 25 LEU B N 1
ATOM 2215 C CA . LEU B 2 9 ? 97.232 32.797 17.668 1.00 18.70 25 LEU B CA 1
ATOM 2216 C C . LEU B 2 9 ? 98.105 33.948 18.018 1.00 24.46 25 LEU B C 1
ATOM 2217 O O . LEU B 2 9 ? 98.864 33.912 18.999 1.00 28.78 25 LEU B O 1
ATOM 2222 N N A SER B 2 10 ? 98.072 34.982 17.199 0.50 23.79 26 SER B N 1
ATOM 2223 N N B SER B 2 10 ? 98.056 34.976 17.207 0.50 23.78 26 SER B N 1
ATOM 2224 C CA A SER B 2 10 ? 98.881 36.128 17.530 0.50 24.82 26 SER B CA 1
ATOM 2225 C CA B SER B 2 10 ? 98.864 36.105 17.539 0.50 25.37 26 SER B CA 1
ATOM 2226 C C A SER B 2 10 ? 98.063 36.890 18.546 0.50 26.97 26 SER B C 1
ATOM 2227 C C B SER B 2 10 ? 98.057 36.898 18.534 0.50 27.06 26 SER B C 1
ATOM 2228 O O A SER B 2 10 ? 98.518 36.978 19.704 0.50 32.78 26 SER B O 1
ATOM 2229 O O B SER B 2 10 ? 98.510 36.992 19.691 0.50 32.79 26 SER B O 1
#

Solvent-accessible surface area: 12403 Å² total; per-residue (Å²): 80,76,64,9,63,118,100,16,24,104,5,0,88,54,0,44,141,26,28,59,113,44,82,115,20,82,57,90,0,44,49,74,19,184,214,91,54,62,72,65,64,45,12,108,22,27,18,38,11,0,40,14,9,2,44,9,0,106,132,0,34,30,0,113,107,11,132,55,56,5,18,35,39,0,0,65,59,0,7,4,20,2,25,20,2,28,46,0,17,13,4,20,93,36,63,106,141,91,3,12,33,21,4,31,38,89,94,26,86,28,75,52,15,56,128,77,22,50,100,94,55,50,56,21,19,77,88,7,27,120,3,15,99,81,2,120,80,18,96,14,16,59,22,0,8,0,0,2,13,1,20,0,0,1,46,20,72,24,144,120,9,116,54,90,85,59,0,98,85,3,31,92,84,0,54,59,5,0,73,70,0,2,95,47,13,11,81,180,30,59,71,1,42,99,50,0,57,102,2,3,87,40,1,91,33,1,1,123,52,22,75,98,37,19,115,105,36,47,113,44,126,87,10,40,171,130,9,4,15,15,41,5,40,124,80,234,129,25,61,4,104,68,39,15,100

Radius of gyration: 17.92 Å; Cα contacts (8 Å, |Δi|>4): 258; chains: 2; bounding box: 49×39×51 Å

B-factor: mean 20.13, std 9.22, range [6.33, 57.26]